Protein 2ZZJ (pdb70)

Sequence (238 aa):
TRSFYNDGHLNGWDYVRKENQGTVSEVSNVVFKGTSALKMTQTYTPGYTGRYHSEVDHNRGYQRGEEQFYGFAFRLSEDWQFQPQSYNIAQFIANRPGAGCGGDDWMPSTMIWIQNNQLYSRYVNGHYRQPNCGRNIVTRPNLATVSAGAWHRVVLQIKWASDNTGYFKIWFDGAKVHEEYNVATTVDDDSVFQFRVGLYANSWHDDGHMTGTQGFRQVWYDEVAVGTTFADVDPDQA

InterPro domains:
  IPR025975 Polysaccharide lyase [PF14099] (26-245)

Structure (mmCIF, N/CA/C/O backbone):
data_2ZZJ
#
_entry.id   2ZZJ
#
_cell.length_a   36.287
_cell.length_b   62.301
_cell.length_c   129.121
_cell.angle_alpha   90.00
_cell.angle_beta   90.00
_cell.angle_gamma   90.00
#
_symmetry.space_group_name_H-M   'P 21 21 21'
#
loop_
_entity.id
_entity.type
_entity.pdbx_description
1 polymer 'Glucuronan lyase A'
2 non-polymer 'CALCIUM ION'
3 non-polymer 'CITRIC ACID'
4 water water
#
loop_
_atom_site.group_PDB
_atom_site.id
_atom_site.type_symbol
_atom_site.label_atom_id
_atom_site.label_alt_id
_atom_site.label_comp_id
_atom_site.label_asym_id
_atom_site.label_entity_id
_atom_site.label_seq_id
_atom_site.pdbx_PDB_ins_code
_atom_site.Cartn_x
_atom_site.Cartn_y
_atom_site.Cartn_z
_atom_site.occupancy
_atom_site.B_iso_or_equiv
_atom_site.auth_seq_id
_atom_site.auth_comp_id
_atom_site.auth_asym_id
_atom_site.auth_atom_id
_atom_site.pdbx_PDB_model_num
ATOM 1 N N . THR A 1 1 ? 7.298 27.160 25.922 1.00 24.44 1 THR A N 1
ATOM 2 C CA . THR A 1 1 ? 5.923 26.593 26.085 1.00 25.58 1 THR A CA 1
ATOM 3 C C . THR A 1 1 ? 5.829 25.232 25.411 1.00 23.75 1 THR A C 1
ATOM 4 O O . THR A 1 1 ? 6.435 25.021 24.358 1.00 23.60 1 THR A O 1
ATOM 8 N N . ARG A 1 2 ? 5.035 24.338 25.986 1.00 22.66 2 ARG A N 1
ATOM 9 C CA . ARG A 1 2 ? 4.943 22.965 25.506 1.00 21.21 2 ARG A CA 1
ATOM 10 C C . ARG A 1 2 ? 3.920 22.904 24.381 1.00 19.93 2 ARG A C 1
ATOM 11 O O . ARG A 1 2 ? 2.820 23.439 24.530 1.00 19.91 2 ARG A O 1
ATOM 19 N N . SER A 1 3 ? 4.248 22.247 23.272 1.00 18.47 3 SER A N 1
ATOM 20 C CA . SER A 1 3 ? 3.235 21.975 22.248 1.00 17.03 3 SER A CA 1
ATOM 21 C C . SER A 1 3 ? 2.641 20.587 22.399 1.00 17.02 3 SER A C 1
ATOM 22 O O . SER A 1 3 ? 1.550 20.289 21.887 1.00 16.72 3 SER A O 1
ATOM 25 N N . PHE A 1 4 ? 3.327 19.714 23.140 1.00 14.78 4 PHE A N 1
ATOM 26 C CA . PHE A 1 4 ? 2.821 18.362 23.352 1.00 13.64 4 PHE A CA 1
ATOM 27 C C . PHE A 1 4 ? 3.273 17.879 24.720 1.00 12.97 4 PHE A C 1
ATOM 28 O O . PHE A 1 4 ? 4.415 18.154 25.112 1.00 12.06 4 PHE A O 1
ATOM 36 N N . TYR A 1 5 ? 2.397 17.168 25.428 1.00 12.77 5 TYR A N 1
ATOM 37 C CA . TYR A 1 5 ? 2.769 16.537 26.699 1.00 12.86 5 TYR A CA 1
ATOM 38 C C . TYR A 1 5 ? 2.002 15.250 26.833 1.00 13.83 5 TYR A C 1
ATOM 39 O O . TYR A 1 5 ? 0.758 15.216 26.604 1.00 14.36 5 TYR A O 1
ATOM 48 N N . ASN A 1 6 ? 2.696 14.177 27.171 1.00 12.59 6 ASN A N 1
ATOM 49 C CA . ASN A 1 6 ? 2.001 12.916 27.474 1.00 13.39 6 ASN A CA 1
ATOM 50 C C . ASN A 1 6 ? 2.537 12.286 28.736 1.00 13.50 6 ASN A C 1
ATOM 51 O O . ASN A 1 6 ? 3.746 12.010 28.836 1.00 12.58 6 ASN A O 1
ATOM 56 N N . ASP A 1 7 ? 1.643 12.044 29.704 1.00 14.15 7 ASP A N 1
ATOM 57 C CA . ASP A 1 7 ? 2.055 11.518 31.008 1.00 14.57 7 ASP A CA 1
ATOM 58 C C . ASP A 1 7 ? 2.048 9.991 31.093 1.00 14.43 7 ASP A C 1
ATOM 59 O O . ASP A 1 7 ? 1.951 9.430 32.203 1.00 16.11 7 ASP A O 1
ATOM 64 N N . GLY A 1 8 ? 2.206 9.309 29.967 1.00 15.29 8 GLY A N 1
ATOM 65 C CA . GLY A 1 8 ? 2.269 7.833 29.988 1.00 13.92 8 GLY A CA 1
ATOM 66 C C . GLY A 1 8 ? 0.884 7.223 29.855 1.00 15.45 8 GLY A C 1
ATOM 67 O O . GLY A 1 8 ? 0.535 6.306 30.600 1.00 14.11 8 GLY A O 1
ATOM 68 N N . HIS A 1 9 ? 0.123 7.711 28.876 1.00 14.81 9 HIS A N 1
ATOM 69 C CA . HIS A 1 9 ? -1.218 7.219 28.552 1.00 16.67 9 HIS A CA 1
ATOM 70 C C . HIS A 1 9 ? -1.399 7.102 27.030 1.00 16.62 9 HIS A C 1
ATOM 71 O O . HIS A 1 9 ? -0.758 7.809 26.229 1.00 14.82 9 HIS A O 1
ATOM 78 N N . LEU A 1 10 ? -2.301 6.221 26.621 1.00 16.36 10 LEU A N 1
ATOM 79 C CA . LEU A 1 10 ? -2.609 6.080 25.237 1.00 16.70 10 LEU A CA 1
ATOM 80 C C . LEU A 1 10 ? -3.232 7.357 24.702 1.00 16.54 10 LEU A C 1
ATOM 81 O O . LEU A 1 10 ? -2.992 7.735 23.561 1.00 15.66 10 LEU A O 1
ATOM 86 N N . ASN A 1 11 ? -4.021 8.033 25.530 1.00 16.89 11 ASN A N 1
ATOM 87 C CA . ASN A 1 11 ? -4.693 9.242 25.040 1.00 17.87 11 ASN A CA 1
ATOM 88 C C . ASN A 1 11 ? -3.686 10.310 24.601 1.00 16.64 11 ASN A C 1
ATOM 89 O O . ASN A 1 11 ? -2.742 10.603 25.354 1.00 16.59 11 ASN A O 1
ATOM 94 N N . GLY A 1 12 ? -3.871 10.846 23.400 1.00 15.81 12 GLY A N 1
ATOM 95 C CA . GLY A 1 12 ? -3.134 12.031 22.974 1.00 15.40 12 GLY A CA 1
ATOM 96 C C . GLY A 1 12 ? -2.151 11.718 21.881 1.00 15.63 12 GLY A C 1
ATOM 97 O O . GLY A 1 12 ? -1.657 12.624 21.229 1.00 16.44 12 GLY A O 1
ATOM 98 N N . TRP A 1 13 ? -1.834 10.436 21.697 1.00 15.96 13 TRP A N 1
ATOM 99 C CA . TRP A 1 13 ? -0.995 10.008 20.573 1.00 17.68 13 TRP A CA 1
ATOM 100 C C . TRP A 1 13 ? -1.911 9.849 19.375 1.00 19.55 13 TRP A C 1
ATOM 101 O O . TRP A 1 13 ? -3.047 9.389 19.528 1.00 20.68 13 TRP A O 1
ATOM 112 N N . ASP A 1 14 ? -1.418 10.258 18.213 1.00 20.51 14 ASP A N 1
ATOM 113 C CA . ASP A 1 14 ? -2.168 10.184 16.954 1.00 21.97 14 ASP A CA 1
ATOM 114 C C . ASP A 1 14 ? -2.373 8.758 16.477 1.00 23.34 14 ASP A C 1
ATOM 115 O O . ASP A 1 14 ? -3.409 8.440 15.868 1.00 23.97 14 ASP A O 1
ATOM 120 N N . TYR A 1 15 ? -1.389 7.896 16.730 1.00 22.51 15 TYR A N 1
ATOM 121 C CA . TYR A 1 15 ? -1.407 6.549 16.199 1.00 22.67 15 TYR A CA 1
ATOM 122 C C . TYR A 1 15 ? -0.585 5.643 17.113 1.00 22.95 15 TYR A C 1
ATOM 123 O O . TYR A 1 15 ? 0.408 6.100 17.699 1.00 21.37 15 TYR A O 1
ATOM 132 N N . VAL A 1 16 ? -1.046 4.398 17.243 1.00 21.97 16 VAL A N 1
ATOM 133 C CA . VAL A 1 16 ? -0.386 3.334 18.020 1.00 21.72 16 VAL A CA 1
ATOM 134 C C . VAL A 1 16 ? -0.078 2.182 17.072 1.00 22.19 16 VAL A C 1
ATOM 135 O O . VAL A 1 16 ? -0.986 1.597 16.491 1.00 21.03 16 VAL A O 1
ATOM 139 N N . ARG A 1 17 ? 1.206 1.875 16.906 1.00 21.12 17 ARG A N 1
ATOM 140 C CA . ARG A 1 17 ? 1.664 0.861 15.933 1.00 21.52 17 ARG A CA 1
ATOM 141 C C . ARG A 1 17 ? 2.146 -0.344 16.728 1.00 21.84 17 ARG A C 1
ATOM 142 O O . ARG A 1 17 ? 3.042 -0.203 17.557 1.00 19.73 17 ARG A O 1
ATOM 150 N N . LYS A 1 18 ? 1.505 -1.500 16.527 1.00 22.55 18 LYS A N 1
ATOM 151 C CA . LYS A 1 18 ? 1.871 -2.741 17.218 1.00 24.25 18 LYS A CA 1
ATOM 152 C C . LYS A 1 18 ? 2.053 -3.804 16.157 1.00 24.62 18 LYS A C 1
ATOM 153 O O . LYS A 1 18 ? 1.168 -4.636 15.962 1.00 25.89 18 LYS A O 1
ATOM 159 N N . GLU A 1 19 ? 3.182 -3.771 15.474 1.00 24.75 19 GLU A N 1
ATOM 160 C CA . GLU A 1 19 ? 3.457 -4.635 14.334 1.00 25.12 19 GLU A CA 1
ATOM 161 C C . GLU A 1 19 ? 3.657 -6.098 14.769 1.00 25.45 19 GLU A C 1
ATOM 162 O O . GLU A 1 19 ? 4.322 -6.393 15.788 1.00 24.62 19 GLU A O 1
ATOM 168 N N . ASN A 1 20 ? 3.078 -7.033 14.006 1.00 25.21 20 ASN A N 1
ATOM 169 C CA . ASN A 1 20 ? 3.292 -8.470 14.262 1.00 24.81 20 ASN A CA 1
ATOM 170 C C . ASN A 1 20 ? 2.778 -8.876 15.648 1.00 24.01 20 ASN A C 1
ATOM 171 O O . ASN A 1 20 ? 1.615 -8.685 15.945 1.00 24.36 20 ASN A O 1
ATOM 176 N N . GLN A 1 21 ? 3.633 -9.413 16.511 1.00 23.42 21 GLN A N 1
ATOM 177 C CA . GLN A 1 21 ? 3.214 -9.756 17.864 1.00 23.56 21 GLN A CA 1
ATOM 178 C C . GLN A 1 21 ? 3.467 -8.644 18.904 1.00 22.38 21 GLN A C 1
ATOM 179 O O . GLN A 1 21 ? 3.316 -8.866 20.100 1.00 20.56 21 GLN A O 1
ATOM 185 N N . GLY A 1 22 ? 3.831 -7.456 18.433 1.00 22.30 22 GLY A N 1
ATOM 186 C CA . GLY A 1 22 ? 4.116 -6.329 19.353 1.00 21.37 22 GLY A CA 1
ATOM 187 C C . GLY A 1 22 ? 2.919 -5.905 20.192 1.00 21.80 22 GLY A C 1
ATOM 188 O O . GLY A 1 22 ? 1.758 -6.087 19.781 1.00 21.67 22 GLY A O 1
ATOM 189 N N . THR A 1 23 ? 3.186 -5.349 21.372 1.00 20.00 23 THR A N 1
ATOM 190 C CA . THR A 1 23 ? 2.144 -4.761 22.218 1.00 19.87 23 THR A CA 1
ATOM 191 C C . THR A 1 23 ? 2.538 -3.338 22.599 1.00 20.02 23 THR A C 1
ATOM 192 O O . THR A 1 23 ? 3.724 -2.999 22.582 1.00 17.98 23 THR A O 1
ATOM 196 N N . VAL A 1 24 ? 1.541 -2.515 22.903 1.00 18.75 24 VAL A N 1
ATOM 197 C CA . VAL A 1 24 ? 1.720 -1.190 23.510 1.00 18.43 24 VAL A CA 1
ATOM 198 C C . VAL A 1 24 ? 0.554 -1.075 24.469 1.00 19.73 24 VAL A C 1
ATOM 199 O O . VAL A 1 24 ? -0.625 -1.111 24.043 1.00 20.05 24 VAL A O 1
ATOM 203 N N . SER A 1 25 ? 0.842 -0.951 25.750 1.00 20.08 25 SER A N 1
ATOM 204 C CA . SER A 1 25 ? -0.234 -0.891 26.731 1.00 21.90 25 SER A CA 1
ATOM 205 C C . SER A 1 25 ? 0.075 0.082 27.850 1.00 21.98 25 SER A C 1
ATOM 206 O O . SER A 1 25 ? 1.243 0.451 28.045 1.00 21.63 25 SER A O 1
ATOM 209 N N . GLU A 1 26 ? -0.957 0.490 28.595 1.00 21.62 26 GLU A N 1
ATOM 210 C CA . GLU A 1 26 ? -0.754 1.291 29.810 1.00 22.53 26 GLU A CA 1
ATOM 211 C C . GLU A 1 26 ? -0.569 0.401 31.008 1.00 23.53 26 GLU A C 1
ATOM 212 O O . GLU A 1 26 ? -1.283 -0.607 31.152 1.00 23.45 26 GLU A O 1
ATOM 218 N N . VAL A 1 27 ? 0.400 0.749 31.863 1.00 22.41 27 VAL A N 1
ATOM 219 C CA . VAL A 1 27 ? 0.673 -0.004 33.078 1.00 22.49 27 VAL A CA 1
ATOM 220 C C . VAL A 1 27 ? 0.741 0.968 34.248 1.00 22.95 27 VAL A C 1
ATOM 221 O O . VAL A 1 27 ? 0.938 2.168 34.042 1.00 22.00 27 VAL A O 1
ATOM 225 N N . SER A 1 28 ? 0.546 0.454 35.464 1.00 23.17 28 SER A N 1
ATOM 226 C CA . SER A 1 28 ? 0.638 1.247 36.676 1.00 24.21 28 SER A CA 1
ATOM 227 C C . SER A 1 28 ? 1.698 0.747 37.660 1.00 23.51 28 SER A C 1
ATOM 228 O O . SER A 1 28 ? 1.928 1.374 38.710 1.00 23.45 28 SER A O 1
ATOM 231 N N . ASN A 1 29 ? 2.363 -0.358 37.320 1.00 23.00 29 ASN A N 1
ATOM 232 C CA . ASN A 1 29 ? 3.381 -0.956 38.209 1.00 23.91 29 ASN A CA 1
ATOM 233 C C . ASN A 1 29 ? 4.813 -0.524 37.972 1.00 23.78 29 ASN A C 1
ATOM 234 O O . ASN A 1 29 ? 5.644 -0.618 38.868 1.00 24.98 29 ASN A O 1
ATOM 239 N N . VAL A 1 30 ? 5.110 -0.069 36.754 1.00 22.37 30 VAL A N 1
ATOM 240 C CA . VAL A 1 30 ? 6.453 0.383 36.397 1.00 20.52 30 VAL A CA 1
ATOM 241 C C . VAL A 1 30 ? 6.215 1.754 35.782 1.00 19.74 30 VAL A C 1
ATOM 242 O O . VAL A 1 30 ? 5.747 1.851 34.657 1.00 18.55 30 VAL A O 1
ATOM 246 N N . VAL A 1 31 ? 6.470 2.792 36.567 1.00 19.30 31 VAL A N 1
ATOM 247 C CA . VAL A 1 31 ? 6.042 4.155 36.233 1.00 19.92 31 VAL A CA 1
ATOM 248 C C . VAL A 1 31 ? 7.147 5.135 36.604 1.00 19.29 31 VAL A C 1
ATOM 249 O O . VAL A 1 31 ? 7.770 4.989 37.647 1.00 18.37 31 VAL A O 1
ATOM 253 N N . PHE A 1 32 ? 7.399 6.143 35.757 1.00 17.59 32 PHE A N 1
ATOM 254 C CA . PHE A 1 32 ? 8.371 7.148 36.112 1.00 17.59 32 PHE A CA 1
ATOM 255 C C . PHE A 1 32 ? 7.774 8.272 37.000 1.00 18.50 32 PHE A C 1
ATOM 256 O O . PHE A 1 32 ? 8.377 8.670 37.997 1.00 19.27 32 PHE A O 1
ATOM 264 N N . LYS A 1 33 ? 6.609 8.773 36.633 1.00 18.54 33 LYS A N 1
ATOM 265 C CA . LYS A 1 33 ? 5.959 9.872 37.365 1.00 20.51 33 LYS A CA 1
ATOM 266 C C . LYS A 1 33 ? 4.465 9.611 37.311 1.00 21.09 33 LYS A C 1
ATOM 267 O O . LYS A 1 33 ? 3.970 9.060 36.313 1.00 20.50 33 LYS A O 1
ATOM 273 N N . GLY A 1 34 ? 3.731 10.005 38.361 1.00 21.89 34 GLY A N 1
ATOM 274 C CA . GLY A 1 34 ? 2.281 9.780 38.361 1.00 23.50 34 GLY A CA 1
ATOM 275 C C . GLY A 1 34 ? 1.954 8.309 38.522 1.00 23.53 34 GLY A C 1
ATOM 276 O O . GLY A 1 34 ? 2.702 7.579 39.149 1.00 24.89 34 GLY A O 1
ATOM 277 N N . THR A 1 35 ? 0.857 7.853 37.933 1.00 24.12 35 THR A N 1
ATOM 278 C CA . THR A 1 35 ? 0.384 6.489 38.187 1.00 24.79 35 THR A CA 1
ATOM 279 C C . THR A 1 35 ? 0.279 5.662 36.917 1.00 24.15 35 THR A C 1
ATOM 280 O O . THR A 1 35 ? -0.318 4.580 36.913 1.00 24.74 35 THR A O 1
ATOM 284 N N . SER A 1 36 ? 0.846 6.163 35.820 1.00 22.06 36 SER A N 1
ATOM 285 C CA . SER A 1 36 ? 0.706 5.491 34.550 1.00 20.61 36 SER A CA 1
ATOM 286 C C . SER A 1 36 ? 1.992 5.610 33.757 1.00 19.74 36 SER A C 1
ATOM 287 O O . SER A 1 36 ? 2.679 6.633 33.844 1.00 19.28 36 SER A O 1
ATOM 290 N N . ALA A 1 37 ? 2.310 4.568 33.002 1.00 18.19 37 ALA A N 1
ATOM 291 C CA . ALA A 1 37 ? 3.350 4.673 31.959 1.00 17.08 37 ALA A CA 1
ATOM 292 C C . ALA A 1 37 ? 2.958 3.770 30.791 1.00 16.51 37 ALA A C 1
ATOM 293 O O . ALA A 1 37 ? 1.973 3.032 30.891 1.00 17.10 37 ALA A O 1
ATOM 295 N N . LEU A 1 38 ? 3.739 3.785 29.712 1.00 15.47 38 LEU A N 1
ATOM 296 C CA . LEU A 1 38 ? 3.476 2.921 28.574 1.00 15.01 38 LEU A CA 1
ATOM 297 C C . LEU A 1 38 ? 4.497 1.829 28.522 1.00 15.15 38 LEU A C 1
ATOM 298 O O . LEU A 1 38 ? 5.669 2.096 28.759 1.00 14.10 38 LEU A O 1
ATOM 303 N N . LYS A 1 39 ? 4.049 0.605 28.236 1.00 14.84 39 LYS A N 1
ATOM 304 C CA . LYS A 1 39 ? 4.950 -0.538 28.056 1.00 15.65 39 LYS A CA 1
ATOM 305 C C . LYS A 1 39 ? 4.902 -0.964 26.593 1.00 15.64 39 LYS A C 1
ATOM 306 O O . LYS A 1 39 ? 3.819 -1.223 26.056 1.00 15.80 39 LYS A O 1
ATOM 312 N N . MET A 1 40 ? 6.061 -1.013 25.933 1.00 14.78 40 MET A N 1
ATOM 313 C CA . MET A 1 40 ? 6.157 -1.473 24.550 1.00 14.53 40 MET A CA 1
ATOM 314 C C . MET A 1 40 ? 6.881 -2.813 24.560 1.00 15.29 40 MET A C 1
ATOM 315 O O . MET A 1 40 ? 7.921 -2.947 25.219 1.00 14.98 40 MET A O 1
ATOM 320 N N . THR A 1 41 ? 6.337 -3.796 23.852 1.00 15.14 41 THR A N 1
ATOM 321 C CA . THR A 1 41 ? 7.035 -5.099 23.701 1.00 14.93 41 THR A CA 1
ATOM 322 C C . THR A 1 41 ? 7.118 -5.518 22.244 1.00 15.61 41 THR A C 1
ATOM 323 O O . THR A 1 41 ? 6.264 -5.121 21.400 1.00 14.89 41 THR A O 1
ATOM 327 N N . GLN A 1 42 ? 8.157 -6.286 21.929 1.00 15.31 42 GLN A N 1
ATOM 328 C CA . GLN A 1 42 ? 8.269 -6.922 20.618 1.00 15.59 42 GLN A CA 1
ATOM 329 C C . GLN A 1 42 ? 8.771 -8.356 20.779 1.00 17.37 42 GLN A C 1
ATOM 330 O O . GLN A 1 42 ? 9.499 -8.664 21.728 1.00 17.12 42 GLN A O 1
ATOM 336 N N . THR A 1 43 ? 8.364 -9.233 19.867 1.00 17.67 43 THR A N 1
ATOM 337 C CA . THR A 1 43 ? 8.677 -10.662 19.987 1.00 19.13 43 THR A CA 1
ATOM 338 C C . THR A 1 43 ? 9.215 -11.143 18.662 1.00 20.53 43 THR A C 1
ATOM 339 O O . THR A 1 43 ? 8.567 -10.972 17.614 1.00 20.49 43 THR A O 1
ATOM 343 N N . TYR A 1 44 ? 10.408 -11.718 18.685 1.00 21.08 44 TYR A N 1
ATOM 344 C CA . TYR A 1 44 ? 11.032 -12.195 17.457 1.00 22.88 44 TYR A CA 1
ATOM 345 C C . TYR A 1 44 ? 10.253 -13.441 17.016 1.00 24.00 44 TYR A C 1
ATOM 346 O O . TYR A 1 44 ? 9.876 -14.246 17.864 1.00 23.62 44 TYR A O 1
ATOM 355 N N . THR A 1 45 ? 10.014 -13.570 15.708 1.00 25.26 45 THR A N 1
ATOM 356 C CA . THR A 1 45 ? 9.239 -14.714 15.150 1.00 27.08 45 THR A CA 1
ATOM 357 C C . THR A 1 45 ? 9.982 -15.202 13.901 1.00 28.28 45 THR A C 1
ATOM 358 O O . THR A 1 45 ? 9.911 -14.583 12.834 1.00 28.25 45 THR A O 1
ATOM 362 N N . PRO A 1 46 ? 10.761 -16.293 14.044 1.00 29.63 46 PRO A N 1
ATOM 363 C CA . PRO A 1 46 ? 11.499 -16.804 12.889 1.00 30.07 46 PRO A CA 1
ATOM 364 C C . PRO A 1 46 ? 10.543 -17.036 11.711 1.00 30.25 46 PRO A C 1
ATOM 365 O O . PRO A 1 46 ? 9.383 -17.419 11.915 1.00 30.63 46 PRO A O 1
ATOM 369 N N . GLY A 1 47 ? 11.003 -16.709 10.514 1.00 30.85 47 GLY A N 1
ATOM 370 C CA . GLY A 1 47 ? 10.199 -16.886 9.298 1.00 31.75 47 GLY A CA 1
ATOM 371 C C . GLY A 1 47 ? 9.647 -15.585 8.752 1.00 32.39 47 GLY A C 1
ATOM 372 O O . GLY A 1 47 ? 9.631 -15.375 7.534 1.00 33.08 47 GLY A O 1
ATOM 373 N N . TYR A 1 48 ? 9.215 -14.707 9.662 1.00 31.53 48 TYR A N 1
ATOM 374 C CA . TYR A 1 48 ? 8.581 -13.424 9.331 1.00 30.83 48 TYR A CA 1
ATOM 375 C C . TYR A 1 48 ? 9.571 -12.522 8.610 1.00 31.13 48 TYR A C 1
ATOM 376 O O . TYR A 1 48 ? 10.751 -12.444 8.995 1.00 31.52 48 TYR A O 1
ATOM 385 N N . THR A 1 49 ? 9.117 -11.889 7.531 1.00 30.28 49 THR A N 1
ATOM 386 C CA . THR A 1 49 ? 9.995 -11.051 6.717 1.00 30.27 49 THR A CA 1
ATOM 387 C C . THR A 1 49 ? 9.704 -9.563 6.899 1.00 29.16 49 THR A C 1
ATOM 388 O O . THR A 1 49 ? 10.367 -8.739 6.279 1.00 29.70 49 THR A O 1
ATOM 392 N N . GLY A 1 50 ? 8.711 -9.241 7.725 1.00 28.72 50 GLY A N 1
ATOM 393 C CA . GLY A 1 50 ? 8.329 -7.838 7.990 1.00 27.40 50 GLY A CA 1
ATOM 394 C C . GLY A 1 50 ? 9.101 -7.159 9.126 1.00 27.00 50 GLY A C 1
ATOM 395 O O . GLY A 1 50 ? 10.159 -7.637 9.553 1.00 26.86 50 GLY A O 1
ATOM 396 N N . ARG A 1 51 ? 8.557 -6.052 9.633 1.00 25.33 51 ARG A N 1
ATOM 397 C CA . ARG A 1 51 ? 9.283 -5.225 10.612 1.00 24.02 51 ARG A CA 1
ATOM 398 C C . ARG A 1 51 ? 8.655 -5.302 11.987 1.00 22.52 51 ARG A C 1
ATOM 399 O O . ARG A 1 51 ? 7.602 -5.909 12.160 1.00 21.21 51 ARG A O 1
ATOM 407 N N . TYR A 1 52 ? 9.335 -4.726 12.984 1.00 20.79 52 TYR A N 1
ATOM 408 C CA . TYR A 1 52 ? 9.015 -4.990 14.370 1.00 18.73 52 TYR A CA 1
ATOM 409 C C . TYR A 1 52 ? 8.914 -3.664 15.134 1.00 18.36 52 TYR A C 1
ATOM 410 O O . TYR A 1 52 ? 9.709 -3.396 16.042 1.00 17.33 52 TYR A O 1
ATOM 419 N N . HIS A 1 53 ? 7.937 -2.841 14.758 1.00 17.07 53 HIS A N 1
ATOM 420 C CA . HIS A 1 53 ? 7.693 -1.548 15.425 1.00 17.06 53 HIS A CA 1
ATOM 421 C C . HIS A 1 53 ? 6.626 -1.700 16.488 1.00 16.15 53 HIS A C 1
ATOM 422 O O . HIS A 1 53 ? 5.515 -2.172 16.208 1.00 16.66 53 HIS A O 1
ATOM 429 N N . SER A 1 54 ? 6.925 -1.264 17.705 1.00 14.49 54 SER A N 1
ATOM 430 C CA . SER A 1 54 ? 5.872 -1.045 18.717 1.00 14.72 54 SER A CA 1
ATOM 431 C C . SER A 1 54 ? 6.034 0.413 19.176 1.00 15.16 54 SER A C 1
ATOM 432 O O . SER A 1 54 ? 6.889 0.704 20.008 1.00 13.90 54 SER A O 1
ATOM 435 N N . GLU A 1 55 ? 5.246 1.328 18.609 1.00 13.96 55 GLU A N 1
ATOM 436 C CA . GLU A 1 55 ? 5.502 2.772 18.737 1.00 14.20 55 GLU A CA 1
ATOM 437 C C . GLU A 1 55 ? 4.194 3.554 18.933 1.00 14.62 55 GLU A C 1
ATOM 438 O O . GLU A 1 55 ? 3.095 3.051 18.604 1.00 13.07 55 GLU A O 1
ATOM 444 N N . VAL A 1 56 ? 4.326 4.756 19.492 1.00 13.27 56 VAL A N 1
ATOM 445 C CA . VAL A 1 56 ? 3.237 5.721 19.493 1.00 13.06 56 VAL A CA 1
ATOM 446 C C . VAL A 1 56 ? 3.722 6.954 18.767 1.00 14.21 56 VAL A C 1
ATOM 447 O O . VAL A 1 56 ? 4.905 7.308 18.858 1.00 13.87 56 VAL A O 1
ATOM 451 N N . ASP A 1 57 ? 2.824 7.585 17.988 1.00 14.76 57 ASP A N 1
ATOM 452 C CA . ASP A 1 57 ? 3.245 8.640 17.053 1.00 15.88 57 ASP A CA 1
ATOM 453 C C . ASP A 1 57 ? 2.673 9.971 17.495 1.00 15.73 57 ASP A C 1
ATOM 454 O O . ASP A 1 57 ? 1.473 10.062 17.838 1.00 14.99 57 ASP A O 1
ATOM 459 N N . HIS A 1 58 ? 3.525 10.988 17.484 1.00 14.89 58 HIS A N 1
ATOM 460 C CA . HIS A 1 58 ? 3.091 12.377 17.584 1.00 15.58 58 HIS A CA 1
ATOM 461 C C . HIS A 1 58 ? 3.381 12.980 16.225 1.00 15.94 58 HIS A C 1
ATOM 462 O O . HIS A 1 58 ? 4.526 13.230 15.898 1.00 15.30 58 HIS A O 1
ATOM 469 N N . ASN A 1 59 ? 2.341 13.194 15.425 1.00 17.98 59 ASN A N 1
ATOM 470 C CA . ASN A 1 59 ? 2.571 13.601 14.024 1.00 19.66 59 ASN A CA 1
ATOM 471 C C . ASN A 1 59 ? 3.353 14.879 13.804 1.00 20.28 59 ASN A C 1
ATOM 472 O O . ASN A 1 59 ? 4.165 14.973 12.879 1.00 20.30 59 ASN A O 1
ATOM 477 N N . ARG A 1 60 ? 3.154 15.852 14.688 1.00 20.46 60 ARG A N 1
ATOM 478 C CA . ARG A 1 60 ? 3.808 17.145 14.539 1.00 22.32 60 ARG A CA 1
ATOM 479 C C . ARG A 1 60 ? 5.164 17.164 15.250 1.00 21.11 60 ARG A C 1
ATOM 480 O O . ARG A 1 60 ? 5.331 17.808 16.290 1.00 20.46 60 ARG A O 1
ATOM 488 N N . GLY A 1 61 ? 6.134 16.436 14.695 1.00 20.51 61 GLY A N 1
ATOM 489 C CA . GLY A 1 61 ? 7.474 16.360 15.280 1.00 18.75 61 GLY A CA 1
ATOM 490 C C . GLY A 1 61 ? 8.319 17.575 14.999 1.00 18.30 61 GLY A C 1
ATOM 491 O O . GLY A 1 61 ? 8.710 18.292 15.908 1.00 18.49 61 GLY A O 1
ATOM 492 N N . TYR A 1 62 ? 8.654 17.813 13.727 1.00 18.60 62 TYR A N 1
ATOM 493 C CA . TYR A 1 62 ? 9.313 19.057 13.371 1.00 19.28 62 TYR A CA 1
ATOM 494 C C . TYR A 1 62 ? 9.110 19.360 11.896 1.00 21.21 62 TYR A C 1
ATOM 495 O O . TYR A 1 62 ? 8.650 18.489 11.147 1.00 19.03 62 TYR A O 1
ATOM 504 N N . GLN A 1 63 ? 9.457 20.595 11.541 1.00 23.46 63 GLN A N 1
ATOM 505 C CA . GLN A 1 63 ? 9.629 21.041 10.158 1.00 26.81 63 GLN A CA 1
ATOM 506 C C . GLN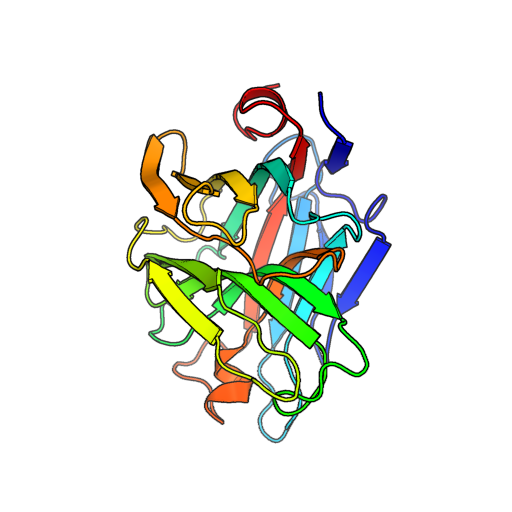 A 1 63 ? 10.899 21.860 10.133 1.00 26.89 63 GLN A C 1
ATOM 507 O O . GLN A 1 63 ? 11.185 22.583 11.076 1.00 27.56 63 GLN A O 1
ATOM 513 N N . ARG A 1 64 ? 11.703 21.723 9.077 1.00 28.09 64 ARG A N 1
ATOM 514 C CA . ARG A 1 64 ? 12.930 22.493 8.935 1.00 28.86 64 ARG A CA 1
ATOM 515 C C . ARG A 1 64 ? 12.688 23.997 9.141 1.00 28.40 64 ARG A C 1
ATOM 516 O O . ARG A 1 64 ? 11.630 24.505 8.794 1.00 29.15 64 ARG A O 1
ATOM 524 N N . GLY A 1 65 ? 13.642 24.678 9.758 1.00 29.12 65 GLY A N 1
ATOM 525 C CA . GLY A 1 65 ? 13.516 26.108 10.053 1.00 29.65 65 GLY A CA 1
ATOM 526 C C . GLY A 1 65 ? 12.991 26.466 11.429 1.00 30.16 65 GLY A C 1
ATOM 527 O O . GLY A 1 65 ? 12.596 27.618 11.667 1.00 30.53 65 GLY A O 1
ATOM 528 N N . GLU A 1 66 ? 12.984 25.493 12.342 1.00 29.26 66 GLU A N 1
ATOM 529 C CA . GLU A 1 66 ? 12.620 25.762 13.737 1.00 28.26 66 GLU A CA 1
ATOM 530 C C . GLU A 1 66 ? 13.559 25.064 14.700 1.00 27.00 66 GLU A C 1
ATOM 531 O O . GLU A 1 66 ? 14.223 24.091 14.332 1.00 26.87 66 GLU A O 1
ATOM 537 N N . GLU A 1 67 ? 13.633 25.593 15.920 1.00 25.61 67 GLU A N 1
ATOM 538 C CA . GLU A 1 67 ? 14.324 24.932 17.018 1.00 24.39 67 GLU A CA 1
ATOM 539 C C . GLU A 1 67 ? 13.219 24.332 17.856 1.00 22.51 67 GLU A C 1
ATOM 540 O O . GLU A 1 67 ? 12.147 24.957 18.016 1.00 20.45 67 GLU A O 1
ATOM 546 N N . GLN A 1 68 ? 13.447 23.111 18.355 1.00 19.25 68 GLN A N 1
ATOM 547 C CA . GLN A 1 68 ? 12.506 22.488 19.300 1.00 18.31 68 GLN A CA 1
ATOM 548 C C . GLN A 1 68 ? 13.291 21.731 20.374 1.00 16.97 68 GLN A C 1
ATOM 549 O O . GLN A 1 68 ? 14.415 21.302 20.122 1.00 17.81 68 GLN A O 1
ATOM 555 N N . PHE A 1 69 ? 12.676 21.555 21.550 1.00 16.22 69 PHE A N 1
ATOM 556 C CA . PHE A 1 69 ? 13.184 20.635 22.573 1.00 14.06 69 PHE A CA 1
ATOM 557 C C . PHE A 1 69 ? 12.244 19.420 22.601 1.00 13.28 69 PHE A C 1
ATOM 558 O O . PHE A 1 69 ? 11.018 19.551 22.403 1.00 12.66 69 PHE A O 1
ATOM 566 N N . TYR A 1 70 ? 12.819 18.249 22.873 1.00 11.40 70 TYR A N 1
ATOM 567 C CA . TYR A 1 70 ? 12.064 16.998 23.038 1.00 11.01 70 TYR A CA 1
ATOM 568 C C . TYR A 1 70 ? 12.576 16.330 24.313 1.00 10.96 70 TYR A C 1
ATOM 569 O O . TYR A 1 70 ? 13.781 16.323 24.559 1.00 10.74 70 TYR A O 1
ATOM 578 N N . GLY A 1 71 ? 11.682 15.744 25.098 1.00 10.65 71 GLY A N 1
ATOM 579 C CA . GLY A 1 71 ? 12.086 15.050 26.324 1.00 9.21 71 GLY A CA 1
ATOM 580 C C . GLY A 1 71 ? 11.267 13.766 26.430 1.00 9.47 71 GLY A C 1
ATOM 581 O O . GLY A 1 71 ? 10.082 13.733 26.035 1.00 10.24 71 GLY A O 1
ATOM 582 N N . PHE A 1 72 ? 11.865 12.713 26.960 1.00 8.55 72 PHE A N 1
ATOM 583 C CA . PHE A 1 72 ? 11.090 11.509 27.336 1.00 8.93 72 PHE A CA 1
ATOM 584 C C . PHE A 1 72 ? 11.846 10.714 28.354 1.00 9.95 72 PHE A C 1
ATOM 585 O O . PHE A 1 72 ? 13.092 10.854 28.477 1.00 9.37 72 PHE A O 1
ATOM 593 N N . ALA A 1 73 ? 11.097 9.916 29.116 1.00 9.31 73 ALA A N 1
ATOM 594 C CA . ALA A 1 73 ? 11.763 8.959 29.979 1.00 10.10 73 ALA A CA 1
ATOM 595 C C . ALA A 1 73 ? 11.600 7.570 29.379 1.00 10.52 73 ALA A C 1
ATOM 596 O O . ALA A 1 73 ? 10.561 7.266 28.790 1.00 10.75 73 ALA A O 1
ATOM 598 N N . PHE A 1 74 ? 12.604 6.724 29.529 1.00 10.18 74 PHE A N 1
ATOM 599 C CA . PHE A 1 74 ? 12.498 5.315 29.089 1.00 9.82 74 PHE A CA 1
ATOM 600 C C . PHE A 1 74 ? 13.234 4.386 30.044 1.00 10.43 74 PHE A C 1
ATOM 601 O O . PHE A 1 74 ? 14.091 4.827 30.806 1.00 10.11 74 PHE A O 1
ATOM 609 N N . ARG A 1 75 ? 12.890 3.103 29.974 1.00 11.23 75 ARG A N 1
ATOM 610 C CA . ARG A 1 75 ? 13.410 2.110 30.884 1.00 10.95 75 ARG A CA 1
ATOM 611 C C . ARG A 1 75 ? 13.489 0.788 30.142 1.00 11.67 75 ARG A C 1
ATOM 612 O O . ARG A 1 75 ? 12.504 0.338 29.554 1.00 10.97 75 ARG A O 1
ATOM 620 N N . LEU A 1 76 ? 14.672 0.168 30.153 1.00 11.76 76 LEU A N 1
ATOM 621 C CA . LEU A 1 76 ? 14.779 -1.192 29.645 1.00 12.78 76 LEU A CA 1
ATOM 622 C C . LEU A 1 76 ? 14.383 -2.160 30.746 1.00 13.68 76 LEU A C 1
ATOM 623 O O . LEU A 1 76 ? 14.575 -1.871 31.936 1.00 14.01 76 LEU A O 1
ATOM 628 N N . SER A 1 77 ? 13.893 -3.334 30.365 1.00 13.81 77 SER A N 1
ATOM 629 C CA . SER A 1 77 ? 13.640 -4.395 31.363 1.00 14.19 77 SER A CA 1
ATOM 630 C C . SER A 1 77 ? 14.888 -4.636 32.230 1.00 14.65 77 SER A C 1
ATOM 631 O O . SER A 1 77 ? 16.020 -4.511 31.789 1.00 13.51 77 SER A O 1
ATOM 634 N N . GLU A 1 78 ? 14.653 -4.954 33.486 1.00 16.53 78 GLU A N 1
ATOM 635 C CA . GLU A 1 78 ? 15.785 -5.255 34.358 1.00 18.09 78 GLU A CA 1
ATOM 636 C C . GLU A 1 78 ? 16.672 -6.402 33.812 1.00 17.16 78 GLU A C 1
ATOM 637 O O . GLU A 1 78 ? 17.891 -6.387 33.974 1.00 18.05 78 GLU A O 1
ATOM 643 N N . ASP A 1 79 ? 16.050 -7.378 33.157 1.00 16.82 79 ASP A N 1
ATOM 644 C CA . ASP A 1 79 ? 16.759 -8.499 32.587 1.00 16.42 79 ASP A CA 1
ATOM 645 C C . ASP A 1 79 ? 17.114 -8.325 31.109 1.00 16.07 79 ASP A C 1
ATOM 646 O O . ASP A 1 79 ? 17.297 -9.335 30.408 1.00 16.02 79 ASP A O 1
ATOM 651 N N .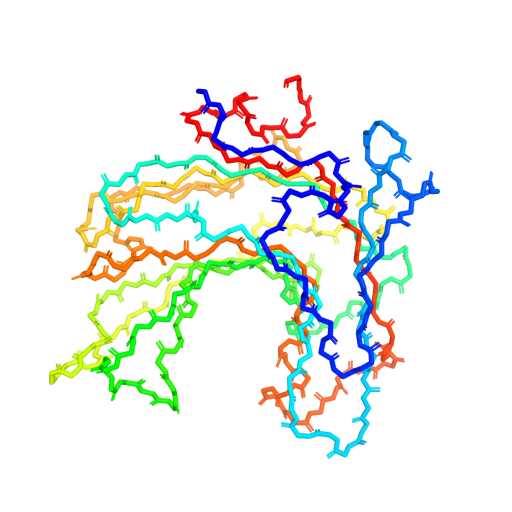 TRP A 1 80 ? 17.210 -7.063 30.653 1.00 14.78 80 TRP A N 1
ATOM 652 C CA . TRP A 1 80 ? 17.595 -6.735 29.280 1.00 14.78 80 TRP A CA 1
ATOM 653 C C . TRP A 1 80 ? 18.874 -7.460 28.928 1.00 15.08 80 TRP A C 1
ATOM 654 O O . TRP A 1 80 ? 19.833 -7.431 29.703 1.00 16.49 80 TRP A O 1
ATOM 665 N N . GLN A 1 81 ? 18.883 -8.114 27.776 1.00 15.74 81 GLN A N 1
ATOM 666 C CA . GLN A 1 81 ? 20.051 -8.880 27.331 1.00 16.27 81 GLN A CA 1
ATOM 667 C C . GLN A 1 81 ? 20.782 -8.007 26.337 1.00 15.84 81 GLN A C 1
ATOM 668 O O . GLN A 1 81 ? 20.382 -7.878 25.168 1.00 15.76 81 GLN A O 1
ATOM 674 N N . PHE A 1 82 ? 21.870 -7.390 26.787 1.00 17.01 82 PHE A N 1
ATOM 675 C CA . PHE A 1 82 ? 22.601 -6.466 25.943 1.00 17.55 82 PHE A CA 1
ATOM 676 C C . PHE A 1 82 ? 23.236 -7.262 24.798 1.00 18.69 82 PHE A C 1
ATOM 677 O O . PHE A 1 82 ? 23.854 -8.338 25.040 1.00 19.40 82 PHE A O 1
ATOM 685 N N . GLN A 1 83 ? 23.069 -6.741 23.573 1.00 18.37 83 GLN A N 1
ATOM 686 C CA . GLN A 1 83 ? 23.534 -7.345 22.324 1.00 18.88 83 GLN A CA 1
ATOM 687 C C . GLN A 1 83 ? 23.957 -6.251 21.355 1.00 20.15 83 GLN A C 1
ATOM 688 O O . GLN A 1 83 ? 23.478 -5.095 21.463 1.00 19.24 83 GLN A O 1
ATOM 694 N N . PRO A 1 84 ? 24.901 -6.570 20.438 1.00 19.72 84 PRO A N 1
ATOM 695 C CA . PRO A 1 84 ? 25.432 -5.639 19.453 1.00 20.14 84 PRO A CA 1
ATOM 696 C C . PRO A 1 84 ? 24.449 -5.130 18.402 1.00 20.05 84 PRO A C 1
ATOM 697 O O . PRO A 1 84 ? 24.767 -4.166 17.699 1.00 20.87 84 PRO A O 1
ATOM 701 N N . GLN A 1 85 ? 23.301 -5.787 18.248 1.00 19.23 85 GLN A N 1
ATOM 702 C CA . GLN A 1 85 ? 22.277 -5.313 17.304 1.00 19.25 85 GLN A CA 1
ATOM 703 C C . GLN A 1 85 ? 21.672 -4.010 17.816 1.00 18.59 85 GLN A C 1
ATOM 704 O O . GLN A 1 85 ? 21.837 -3.668 18.985 1.00 19.96 85 GLN A O 1
ATOM 710 N N . SER A 1 86 ? 20.998 -3.283 16.929 1.00 18.23 86 SER A N 1
ATOM 711 C CA . SER A 1 86 ? 20.232 -2.098 17.320 1.00 16.49 86 SER A CA 1
ATOM 712 C C . SER A 1 86 ? 18.849 -2.469 17.805 1.00 15.84 86 SER A C 1
ATOM 713 O O . SER A 1 86 ? 18.164 -3.253 17.160 1.00 15.77 86 SER A O 1
ATOM 716 N N . TYR A 1 87 ? 18.446 -1.873 18.923 1.00 14.94 87 TYR A N 1
ATOM 717 C CA . TYR A 1 87 ? 17.027 -1.782 19.331 1.00 13.78 87 TYR A CA 1
ATOM 718 C C . TYR A 1 87 ? 16.730 -0.290 19.395 1.00 13.74 87 TYR A C 1
ATOM 719 O O . TYR A 1 87 ? 17.306 0.429 20.208 1.00 11.24 87 TYR A O 1
ATOM 728 N N . ASN A 1 88 ? 15.888 0.172 18.477 1.00 12.86 88 ASN A N 1
ATOM 729 C CA . ASN A 1 88 ? 15.630 1.593 18.339 1.00 12.54 88 ASN A CA 1
ATOM 730 C C . ASN A 1 88 ? 14.583 1.970 19.381 1.00 11.84 88 ASN A C 1
ATOM 731 O O . ASN A 1 88 ? 13.655 1.195 19.634 1.00 11.95 88 ASN A O 1
ATOM 736 N N . ILE A 1 89 ? 14.748 3.135 20.005 1.00 11.53 89 ILE A N 1
ATOM 737 C CA . ILE A 1 89 ? 13.812 3.550 21.051 1.00 11.93 89 ILE A CA 1
ATOM 738 C C . ILE A 1 89 ? 13.000 4.837 20.735 1.00 10.89 89 ILE A C 1
ATOM 739 O O . ILE A 1 89 ? 11.992 5.091 21.412 1.00 10.74 89 ILE A O 1
ATOM 744 N N . ALA A 1 90 ? 13.453 5.637 19.758 1.00 10.62 90 ALA A N 1
ATOM 745 C CA . ALA A 1 90 ? 12.714 6.851 19.312 1.00 10.83 90 ALA A CA 1
ATOM 746 C C . ALA A 1 90 ? 13.172 7.230 17.916 1.00 12.17 90 ALA A C 1
ATOM 747 O O . ALA A 1 90 ? 14.322 6.918 17.513 1.00 12.14 90 ALA A O 1
ATOM 749 N N . GLN A 1 91 ? 12.309 7.905 17.159 1.00 12.33 91 GLN A N 1
ATOM 750 C CA . GLN A 1 91 ? 12.758 8.347 15.831 1.00 13.14 91 GLN A CA 1
ATOM 751 C C . GLN A 1 91 ? 11.895 9.443 15.298 1.00 12.90 91 GLN A C 1
ATOM 752 O O . GLN A 1 91 ? 10.692 9.499 15.638 1.00 13.54 91 GLN A O 1
ATOM 758 N N . PHE A 1 92 ? 12.514 10.284 14.473 1.00 12.95 92 PHE A N 1
ATOM 759 C CA . PHE A 1 92 ? 11.791 11.245 13.632 1.00 15.05 92 PHE A CA 1
ATOM 760 C C . PHE A 1 92 ? 11.718 10.677 12.245 1.00 16.53 92 PHE A C 1
ATOM 761 O O . PHE A 1 92 ? 12.734 10.155 11.714 1.00 17.32 92 PHE A O 1
ATOM 769 N N . ILE A 1 93 ? 10.536 10.777 11.649 1.00 17.85 93 ILE A N 1
ATOM 770 C CA . ILE A 1 93 ? 10.301 10.150 10.355 1.00 18.57 93 ILE A CA 1
ATOM 771 C C . ILE A 1 93 ? 9.189 10.857 9.577 1.00 20.02 93 ILE A C 1
ATOM 772 O O . ILE A 1 93 ? 8.103 11.168 10.124 1.00 19.47 93 ILE A O 1
ATOM 777 N N . ALA A 1 94 ? 9.466 11.095 8.288 1.00 21.04 94 ALA A N 1
ATOM 778 C CA . ALA A 1 94 ? 8.499 11.721 7.380 1.00 22.95 94 ALA A CA 1
ATOM 779 C C . ALA A 1 94 ? 8.200 10.800 6.208 1.00 24.32 94 ALA A C 1
ATOM 780 O O . ALA A 1 94 ? 9.092 10.106 5.719 1.00 25.20 94 ALA A O 1
ATOM 782 N N . ASN A 1 95 ? 6.955 10.820 5.761 1.00 25.21 95 ASN A N 1
ATOM 783 C CA . ASN A 1 95 ? 6.598 10.249 4.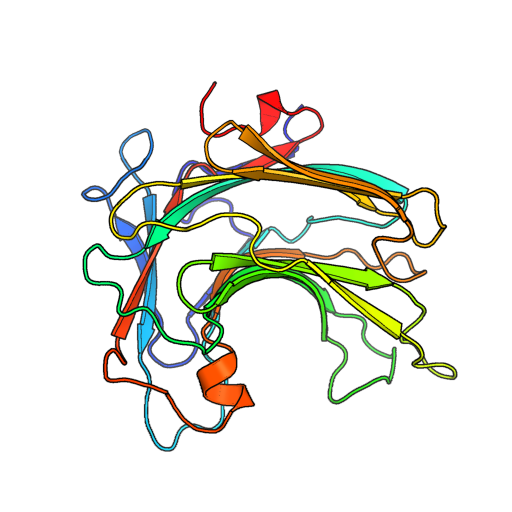478 1.00 27.51 95 ASN A CA 1
ATOM 784 C C . ASN A 1 95 ? 6.701 11.359 3.446 1.00 28.44 95 ASN A C 1
ATOM 785 O O . ASN A 1 95 ? 6.099 12.440 3.601 1.00 27.70 95 ASN A O 1
ATOM 790 N N . ARG A 1 96 ? 7.509 11.100 2.422 1.00 29.45 96 ARG A N 1
ATOM 791 C CA . ARG A 1 96 ? 7.856 12.088 1.436 1.00 30.17 96 ARG A CA 1
ATOM 792 C C . ARG A 1 96 ? 7.495 11.538 0.045 1.00 31.25 96 ARG A C 1
ATOM 793 O O . ARG A 1 96 ? 8.400 11.326 -0.780 1.00 30.57 96 ARG A O 1
ATOM 801 N N . PRO A 1 97 ? 6.181 11.340 -0.225 1.00 32.31 97 PRO A N 1
ATOM 802 C CA . PRO A 1 97 ? 5.730 10.581 -1.411 1.00 33.28 97 PRO A CA 1
ATOM 803 C C . PRO A 1 97 ? 6.134 11.303 -2.703 1.00 33.58 97 PRO A C 1
ATOM 804 O O . PRO A 1 97 ? 5.892 12.516 -2.838 1.00 33.56 97 PRO A O 1
ATOM 808 N N . GLY A 1 98 ? 6.793 10.557 -3.600 1.00 34.03 98 GLY A N 1
ATOM 809 C CA . GLY A 1 98 ? 7.346 11.091 -4.838 1.00 33.33 98 GLY A CA 1
ATOM 810 C C . GLY A 1 98 ? 8.806 11.509 -4.770 1.00 34.26 98 GLY A C 1
ATOM 811 O O . GLY A 1 98 ? 9.346 12.014 -5.766 1.00 33.92 98 GLY A O 1
ATOM 812 N N . ALA A 1 99 ? 9.461 11.323 -3.615 1.00 33.06 99 ALA A N 1
ATOM 813 C CA . ALA A 1 99 ? 10.892 11.679 -3.503 1.00 33.67 99 ALA A CA 1
ATOM 814 C C . ALA A 1 99 ? 11.725 10.779 -4.422 1.00 33.28 99 ALA A C 1
ATOM 815 O O . ALA A 1 99 ? 12.686 11.230 -5.083 1.00 33.96 99 ALA A O 1
ATOM 817 N N . GLY A 1 100 ? 11.358 9.502 -4.437 1.00 33.34 100 GLY A N 1
ATOM 818 C CA . GLY A 1 100 ? 11.877 8.557 -5.410 1.00 34.05 100 GLY A CA 1
ATOM 819 C C . GLY A 1 100 ? 13.236 7.974 -5.091 1.00 35.05 100 GLY A C 1
ATOM 820 O O . GLY A 1 100 ? 13.850 7.327 -5.961 1.00 35.09 100 GLY A O 1
ATOM 821 N N . CYS A 1 101 ? 13.717 8.227 -3.865 1.00 35.40 101 CYS A N 1
ATOM 822 C CA . CYS A 1 101 ? 14.956 7.649 -3.363 1.00 36.34 101 CYS A CA 1
ATOM 823 C C . CYS A 1 101 ? 14.700 6.432 -2.474 1.00 37.21 101 CYS A C 1
ATOM 824 O O . CYS A 1 101 ? 13.731 6.396 -1.717 1.00 37.20 101 CYS A O 1
ATOM 827 N N . GLY A 1 102 ? 15.571 5.430 -2.584 1.00 38.82 102 GLY A N 1
ATOM 828 C CA . GLY A 1 102 ? 15.434 4.186 -1.810 1.00 40.13 102 GLY A CA 1
ATOM 829 C C . GLY A 1 102 ? 14.161 3.398 -2.075 1.00 40.80 102 GLY A C 1
ATOM 830 O O . GLY A 1 102 ? 13.419 3.681 -3.021 1.00 41.73 102 GLY A O 1
ATOM 831 N N . GLY A 1 103 ? 13.903 2.410 -1.222 1.00 41.15 103 GLY A N 1
ATOM 832 C CA . GLY A 1 103 ? 12.846 1.424 -1.446 1.00 41.09 103 GLY A CA 1
ATOM 833 C C . GLY A 1 103 ? 11.416 1.855 -1.188 1.00 41.13 103 GLY A C 1
ATOM 834 O O . GLY A 1 103 ? 10.481 1.197 -1.648 1.00 41.94 103 GLY A O 1
ATOM 835 N N . ASP A 1 104 ? 11.234 2.925 -0.414 1.00 40.13 104 ASP A N 1
ATOM 836 C CA . ASP A 1 104 ? 9.929 3.601 -0.315 1.00 38.81 104 ASP A CA 1
ATOM 837 C C . ASP A 1 104 ? 10.165 5.072 -0.008 1.00 37.07 104 ASP A C 1
ATOM 838 O O . ASP A 1 104 ? 11.306 5.548 -0.092 1.00 37.32 104 ASP A O 1
ATOM 843 N N . ASP A 1 105 ? 9.109 5.807 0.324 1.00 34.74 105 ASP A N 1
ATOM 844 C CA . ASP A 1 105 ? 9.288 7.248 0.469 1.00 32.94 105 ASP A CA 1
ATOM 845 C C . ASP A 1 105 ? 9.325 7.714 1.918 1.00 31.54 105 ASP A C 1
ATOM 846 O O . ASP A 1 105 ? 9.430 8.918 2.168 1.00 30.46 105 ASP A O 1
ATOM 851 N N . TRP A 1 106 ? 9.265 6.762 2.847 1.00 29.87 106 TRP A N 1
ATOM 852 C CA . TRP A 1 106 ? 9.442 7.069 4.274 1.00 29.76 106 TRP A CA 1
ATOM 853 C C . TRP A 1 106 ? 10.913 7.223 4.541 1.00 28.56 106 TRP A C 1
ATOM 854 O O . TRP A 1 106 ? 11.695 6.339 4.179 1.00 28.66 106 TRP A O 1
ATOM 865 N N . MET A 1 107 ? 11.304 8.342 5.144 1.00 26.34 107 MET A N 1
ATOM 866 C CA . MET A 1 107 ? 12.690 8.552 5.503 1.00 24.81 107 MET A CA 1
ATOM 867 C C . MET A 1 107 ? 12.794 8.927 6.970 1.00 23.55 107 MET A C 1
ATOM 868 O O . MET A 1 107 ? 12.355 10.018 7.358 1.00 21.72 107 MET A O 1
ATOM 873 N N . PRO A 1 108 ? 13.364 8.029 7.788 1.00 22.15 108 PRO A N 1
ATOM 874 C CA . PRO A 1 108 ? 13.706 8.500 9.144 1.00 20.87 108 PRO A CA 1
ATOM 875 C C . PRO A 1 108 ? 14.876 9.450 9.089 1.00 20.34 108 PRO A C 1
ATOM 876 O O . PRO A 1 108 ? 15.832 9.237 8.315 1.00 19.60 108 PRO A O 1
ATOM 880 N N . SER A 1 109 ? 14.837 10.493 9.905 1.00 18.41 109 SER A N 1
ATOM 881 C CA . SER A 1 109 ? 16.001 11.349 10.033 1.00 18.83 109 SER A CA 1
ATOM 882 C C . SER A 1 109 ? 16.770 11.008 11.305 1.00 18.46 109 SER A C 1
ATOM 883 O O . SER A 1 109 ? 17.573 10.049 11.346 1.00 18.38 109 SER A O 1
ATOM 886 N N . THR A 1 110 ? 16.549 11.800 12.344 1.00 17.28 110 THR A N 1
ATOM 887 C CA . THR A 1 110 ? 17.218 11.527 13.601 1.00 16.51 110 THR A CA 1
ATOM 888 C C . THR A 1 110 ? 16.569 10.293 14.237 1.00 16.13 110 THR A C 1
ATOM 889 O O . THR A 1 110 ? 15.338 10.139 14.222 1.00 15.08 110 THR A O 1
ATOM 893 N N . MET A 1 111 ? 17.422 9.413 14.772 1.00 15.35 111 MET A N 1
ATOM 894 C CA . MET A 1 111 ? 16.972 8.189 15.451 1.00 15.93 111 MET A CA 1
ATOM 895 C C . MET A 1 111 ? 17.750 8.045 16.734 1.00 14.84 111 MET A C 1
ATOM 896 O O . MET A 1 111 ? 18.907 8.526 16.852 1.00 15.98 111 MET A O 1
ATOM 901 N N . ILE A 1 112 ? 17.126 7.392 17.710 1.00 13.08 112 ILE A N 1
ATOM 902 C CA . ILE A 1 112 ? 17.792 7.134 18.972 1.00 12.32 112 ILE A CA 1
ATOM 903 C C . ILE A 1 112 ? 17.693 5.650 19.239 1.00 12.09 112 ILE A C 1
ATOM 904 O O . ILE A 1 112 ? 16.607 5.076 19.166 1.00 10.95 112 ILE A O 1
ATOM 909 N N . TRP A 1 113 ? 18.821 5.008 19.552 1.00 12.94 113 TRP A N 1
ATOM 910 C CA . TRP A 1 113 ? 18.804 3.563 19.738 1.00 12.87 113 TRP A CA 1
ATOM 911 C C . TRP A 1 113 ? 19.812 3.080 20.759 1.00 13.85 113 TRP A C 1
ATOM 912 O O . TRP A 1 113 ? 20.654 3.853 21.186 1.00 13.22 113 TRP A O 1
ATOM 923 N N . ILE A 1 114 ? 19.632 1.824 21.175 1.00 14.81 114 ILE A N 1
ATOM 924 C CA . ILE A 1 114 ? 20.595 1.082 22.031 1.00 16.26 114 ILE A CA 1
ATOM 925 C C . ILE A 1 114 ? 21.410 0.149 21.146 1.00 16.13 114 ILE A C 1
ATOM 926 O O . ILE A 1 114 ? 20.842 -0.591 20.356 1.00 15.75 114 ILE A O 1
ATOM 931 N N . GLN A 1 115 ? 22.741 0.175 21.277 1.00 17.56 115 GLN A N 1
ATOM 932 C CA . GLN A 1 115 ? 23.623 -0.781 20.608 1.00 18.59 115 GLN A CA 1
ATOM 933 C C . GLN A 1 115 ? 24.578 -1.247 21.702 1.00 18.41 115 GLN A C 1
ATOM 934 O O . GLN A 1 115 ? 25.204 -0.429 22.338 1.00 17.50 115 GLN A O 1
ATOM 940 N N . ASN A 1 116 ? 24.648 -2.542 21.962 1.00 18.68 116 ASN A N 1
ATOM 941 C CA . ASN A 1 116 ? 25.329 -3.017 23.185 1.00 19.98 116 ASN A CA 1
ATOM 942 C C . ASN A 1 116 ? 24.711 -2.289 24.378 1.00 19.42 116 ASN A C 1
ATOM 943 O O . ASN A 1 116 ? 23.479 -2.211 24.454 1.00 19.66 116 ASN A O 1
ATOM 948 N N . ASN A 1 117 ? 25.519 -1.706 25.271 1.00 18.68 117 ASN A N 1
ATOM 949 C CA . ASN A 1 117 ? 24.924 -0.965 26.401 1.00 18.56 117 ASN A CA 1
ATOM 950 C C . ASN A 1 117 ? 25.023 0.548 26.228 1.00 17.86 117 ASN A C 1
ATOM 951 O O . ASN A 1 117 ? 25.058 1.304 27.196 1.00 17.78 117 ASN A O 1
ATOM 956 N N . GLN A 1 118 ? 25.046 0.987 24.985 1.00 17.97 118 GLN A N 1
ATOM 957 C CA . GLN A 1 118 ? 25.316 2.384 24.701 1.00 17.92 118 GLN A CA 1
ATOM 958 C C . GLN A 1 118 ? 24.149 3.031 23.963 1.00 17.75 118 GLN A C 1
ATOM 959 O O . GLN A 1 118 ? 23.578 2.408 23.069 1.00 17.25 118 GLN A O 1
ATOM 965 N N . LEU A 1 119 ? 23.816 4.267 24.349 1.00 16.66 119 LEU A N 1
ATOM 966 C CA . LEU A 1 119 ? 22.894 5.117 23.577 1.00 15.96 119 LEU A CA 1
ATOM 967 C C . LEU A 1 119 ? 23.590 5.687 22.355 1.00 15.93 119 LEU A C 1
ATOM 968 O O . LEU A 1 119 ? 24.639 6.343 22.485 1.00 16.46 119 LEU A O 1
ATOM 973 N N . TYR A 1 120 ? 22.994 5.464 21.191 1.00 14.98 120 TYR A N 1
ATOM 974 C CA . TYR A 1 120 ? 23.447 6.049 19.938 1.00 16.15 120 TYR A CA 1
ATOM 975 C C . TYR A 1 120 ? 22.414 7.036 19.391 1.00 15.35 120 TYR A C 1
ATOM 976 O O . TYR A 1 120 ? 21.211 6.855 19.600 1.00 14.34 120 TYR A O 1
ATOM 985 N N . SER A 1 121 ? 22.852 8.033 18.622 1.00 15.77 121 SER A N 1
ATOM 986 C CA . SER A 1 121 ? 21.889 8.808 17.842 1.00 15.41 121 SER A CA 1
ATOM 987 C C . SER A 1 121 ? 22.512 9.180 16.524 1.00 18.04 121 SER A C 1
ATOM 988 O O . SER A 1 121 ? 23.649 8.775 16.245 1.00 17.75 121 SER A O 1
ATOM 991 N N . ARG A 1 122 ? 21.771 9.914 15.706 1.00 17.89 122 ARG A N 1
ATOM 992 C CA . ARG A 1 122 ? 22.280 10.352 14.407 1.00 18.99 122 ARG A CA 1
ATOM 993 C C . ARG A 1 122 ? 21.444 11.499 13.930 1.00 20.38 122 ARG A C 1
ATOM 994 O O . ARG A 1 122 ? 20.378 11.746 14.476 1.00 19.67 122 ARG A O 1
ATOM 1002 N N . TYR A 1 123 ? 21.934 12.222 12.924 1.00 20.22 123 TYR A N 1
ATOM 1003 C CA . TYR A 1 123 ? 21.086 13.097 12.152 1.00 22.73 123 TYR A CA 1
ATOM 1004 C C . TYR A 1 123 ? 21.440 12.857 10.689 1.00 23.85 123 TYR A C 1
ATOM 1005 O O . TYR A 1 123 ? 22.494 12.260 10.387 1.00 23.51 123 TYR A O 1
ATOM 1014 N N . VAL A 1 124 ? 20.552 13.310 9.810 1.00 25.21 124 VAL A N 1
ATOM 1015 C CA . VAL A 1 124 ? 20.674 13.135 8.366 1.00 26.70 124 VAL A CA 1
ATOM 1016 C C . VAL A 1 124 ? 20.643 14.498 7.697 1.00 27.82 124 VAL A C 1
ATOM 1017 O O . VAL A 1 124 ? 19.850 15.363 8.066 1.00 28.04 124 VAL A O 1
ATOM 1021 N N . ASN A 1 125 ? 21.513 14.704 6.710 1.00 28.71 125 ASN A N 1
ATOM 1022 C CA . ASN A 1 125 ? 21.430 15.914 5.899 1.00 29.96 125 ASN A CA 1
ATOM 1023 C C . ASN A 1 125 ? 21.750 15.579 4.442 1.00 31.27 125 ASN A C 1
ATOM 1024 O O . ASN A 1 125 ? 22.235 14.484 4.128 1.00 30.93 125 ASN A O 1
ATOM 1029 N N . GLY A 1 126 ? 21.478 16.533 3.564 1.00 32.52 126 GLY A N 1
ATOM 1030 C CA . GLY A 1 126 ? 21.523 16.277 2.141 1.00 34.00 126 GLY A CA 1
ATOM 1031 C C . GLY A 1 126 ? 20.155 16.546 1.562 1.00 33.84 126 GLY A C 1
ATOM 1032 O O . GLY A 1 126 ? 19.401 17.344 2.102 1.00 34.60 126 GLY A O 1
ATOM 1033 N N . HIS A 1 127 ? 19.853 15.874 0.456 1.00 34.90 127 HIS A N 1
ATOM 1034 C CA . HIS A 1 127 ? 18.712 16.191 -0.431 1.00 34.78 127 HIS A CA 1
ATOM 1035 C C . HIS A 1 127 ? 17.747 14.991 -0.580 1.00 33.98 127 HIS A C 1
ATOM 1036 O O . HIS A 1 127 ? 16.524 15.153 -0.561 1.00 34.88 127 HIS A O 1
ATOM 1043 N N . TYR A 1 128 ? 18.295 13.795 -0.729 1.00 33.52 128 TYR A N 1
ATOM 1044 C CA . TYR A 1 128 ? 17.480 12.571 -0.815 1.00 32.99 128 TYR A CA 1
ATOM 1045 C C . TYR A 1 128 ? 16.195 12.747 -1.627 1.00 33.30 128 TYR A C 1
ATOM 1046 O O . TYR A 1 128 ? 15.104 12.324 -1.214 1.00 32.23 128 TYR A O 1
ATOM 1055 N N . ARG A 1 129 ? 16.316 13.380 -2.792 1.00 34.03 129 ARG A N 1
ATOM 1056 C CA . ARG A 1 129 ? 15.159 13.530 -3.676 1.00 34.78 129 ARG A CA 1
ATOM 1057 C C . ARG A 1 129 ? 15.666 13.503 -5.106 1.00 35.83 129 ARG A C 1
ATOM 1058 O O . ARG A 1 129 ? 16.665 14.182 -5.423 1.00 35.57 129 ARG A O 1
ATOM 1066 N N . GLN A 1 130 ? 15.000 12.713 -5.951 1.00 36.26 130 GLN A N 1
ATOM 1067 C CA . GLN A 1 130 ? 15.302 12.692 -7.398 1.00 37.76 130 GLN A CA 1
ATOM 1068 C C . GLN A 1 130 ? 15.224 14.107 -7.982 1.00 38.42 130 GLN A C 1
ATOM 1069 O O . GLN A 1 130 ? 14.290 14.854 -7.668 1.00 38.80 130 GLN A O 1
ATOM 1075 N N . PRO A 1 131 ? 16.190 14.478 -8.854 1.00 39.27 131 PRO A N 1
ATOM 1076 C CA . PRO A 1 131 ? 17.239 13.659 -9.485 1.00 39.67 131 PRO A CA 1
ATOM 1077 C C . PRO A 1 131 ? 18.601 13.631 -8.757 1.00 40.41 131 PRO A C 1
ATOM 1078 O O . PRO A 1 131 ? 19.651 13.448 -9.413 1.00 41.05 131 PRO A O 1
ATOM 1082 N N . ASN A 1 132 ? 18.592 13.800 -7.427 1.00 40.28 132 ASN A N 1
ATOM 1083 C CA . ASN A 1 132 ? 19.810 13.707 -6.603 1.00 39.49 132 ASN A CA 1
ATOM 1084 C C . ASN A 1 132 ? 19.515 13.109 -5.219 1.00 39.23 132 ASN A C 1
ATOM 1085 O O . ASN A 1 132 ? 19.099 13.832 -4.298 1.00 38.56 132 ASN A O 1
ATOM 1090 N N . CYS A 1 133 ? 19.732 11.801 -5.077 1.00 38.58 133 CYS A N 1
ATOM 1091 C CA . CYS A 1 133 ? 19.454 11.094 -3.811 1.00 37.65 133 CYS A CA 1
ATOM 1092 C C . CYS A 1 133 ? 20.578 11.172 -2.803 1.00 37.76 133 CYS A C 1
ATOM 1093 O O . CYS A 1 133 ? 20.540 10.495 -1.781 1.00 37.36 133 CYS A O 1
ATOM 1096 N N . GLY A 1 134 ? 21.564 12.019 -3.099 1.00 37.99 134 GLY A N 1
ATOM 1097 C CA . GLY A 1 134 ? 22.662 12.327 -2.188 1.00 38.69 134 GLY A CA 1
ATOM 1098 C C . GLY A 1 134 ? 22.140 12.750 -0.828 1.00 39.00 134 GLY A C 1
ATOM 1099 O O . GLY A 1 134 ? 21.388 13.725 -0.714 1.00 39.07 134 GLY A O 1
ATOM 1100 N N . ARG A 1 135 ? 22.498 11.958 0.182 1.00 39.40 135 ARG A N 1
ATOM 1101 C CA . ARG A 1 135 ? 22.231 12.266 1.596 1.00 39.09 135 ARG A CA 1
ATOM 1102 C C . ARG A 1 135 ? 23.368 11.705 2.447 1.00 38.54 135 ARG A C 1
ATOM 1103 O O . ARG A 1 135 ? 24.033 10.751 2.048 1.00 39.19 135 ARG A O 1
ATOM 1111 N N . ASN A 1 136 ? 23.590 12.311 3.610 1.00 37.28 136 ASN A N 1
ATOM 1112 C CA . ASN A 1 136 ? 24.657 11.933 4.512 1.00 35.71 136 ASN A CA 1
ATOM 1113 C C . ASN A 1 136 ? 24.041 11.614 5.871 1.00 34.40 136 ASN A C 1
ATOM 1114 O O . ASN A 1 136 ? 23.156 12.332 6.328 1.00 35.16 136 ASN A O 1
ATOM 1119 N N . ILE A 1 137 ? 24.491 10.528 6.487 1.00 32.58 137 ILE A N 1
ATOM 1120 C CA . ILE A 1 137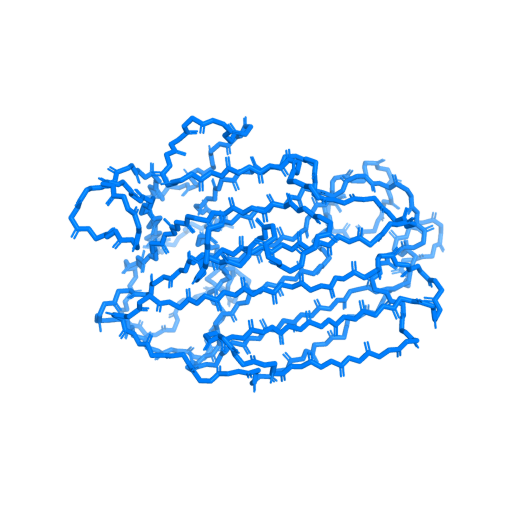 ? 24.047 10.108 7.820 1.00 30.55 137 ILE A CA 1
ATOM 1121 C C . ILE A 1 137 ? 25.214 10.279 8.781 1.00 29.87 137 ILE A C 1
ATOM 1122 O O . ILE A 1 137 ? 26.252 9.624 8.628 1.00 29.37 137 ILE A O 1
ATOM 1127 N N . VAL A 1 138 ? 25.063 11.168 9.760 1.00 27.62 138 VAL A N 1
ATOM 1128 C CA . VAL A 1 138 ? 26.111 11.359 10.774 1.00 27.33 138 VAL A CA 1
ATOM 1129 C C . VAL A 1 138 ? 25.705 10.612 12.046 1.00 26.90 138 VAL A C 1
ATOM 1130 O O . VAL A 1 138 ? 24.761 11.022 12.719 1.00 25.72 138 VAL A O 1
ATOM 1134 N N . THR A 1 139 ? 26.414 9.531 12.358 1.00 26.53 139 THR A N 1
ATOM 1135 C CA . THR A 1 139 ? 26.139 8.740 13.551 1.00 25.79 139 THR A CA 1
ATOM 1136 C C . THR A 1 139 ? 26.989 9.229 14.698 1.00 25.91 139 THR A C 1
ATOM 1137 O O . THR A 1 139 ? 28.188 9.488 14.529 1.00 26.09 139 THR A O 1
ATOM 1141 N N . ARG A 1 140 ? 26.360 9.380 15.865 1.00 24.14 140 ARG A N 1
ATOM 1142 C CA . ARG A 1 140 ? 27.046 9.788 17.066 1.00 24.27 140 ARG A CA 1
ATOM 1143 C C . ARG A 1 140 ? 26.927 8.675 18.102 1.00 23.79 140 ARG A C 1
ATOM 1144 O O . ARG A 1 140 ? 25.854 8.523 18.720 1.00 23.63 140 ARG A O 1
ATOM 1152 N N . PRO A 1 141 ? 27.994 7.856 18.255 1.00 23.39 141 PRO A N 1
ATOM 1153 C CA . PRO A 1 141 ? 27.895 6.674 19.076 1.00 22.24 141 PRO A CA 1
ATOM 1154 C C . PRO A 1 141 ? 28.194 6.967 20.530 1.00 22.13 141 PRO A C 1
ATOM 1155 O O . PRO A 1 141 ? 28.721 8.036 20.841 1.00 22.73 141 PRO A O 1
ATOM 1159 N N . ASN A 1 142 ? 27.855 6.016 21.396 1.00 20.44 142 ASN A N 1
ATOM 1160 C CA . ASN A 1 142 ? 28.335 5.944 22.765 1.00 20.14 142 ASN A CA 1
ATOM 1161 C C . ASN A 1 142 ? 28.067 7.230 23.517 1.00 20.28 142 ASN A C 1
ATOM 1162 O O . ASN A 1 142 ? 28.932 7.726 24.245 1.00 20.21 142 ASN A O 1
ATOM 1167 N N . LEU A 1 143 ? 26.861 7.765 23.341 1.00 19.25 143 LEU A N 1
ATOM 1168 C CA . LEU A 1 143 ? 26.493 9.002 24.034 1.00 18.31 143 LEU A CA 1
ATOM 1169 C C . LEU A 1 143 ? 26.443 8.825 25.528 1.00 18.73 143 LEU A C 1
ATOM 1170 O O . LEU A 1 143 ? 26.756 9.758 26.296 1.00 18.11 143 LEU A O 1
ATOM 1175 N N . ALA A 1 144 ? 26.010 7.643 25.952 1.00 17.77 144 ALA A N 1
ATOM 1176 C CA . ALA A 1 144 ? 25.892 7.315 27.355 1.00 18.64 144 ALA A CA 1
ATOM 1177 C C . ALA A 1 144 ? 25.758 5.833 27.514 1.00 19.12 144 ALA A C 1
ATOM 1178 O O . ALA A 1 144 ? 25.116 5.159 26.692 1.00 18.03 144 ALA A O 1
ATOM 1180 N N . THR A 1 145 ? 26.343 5.333 28.596 1.00 19.13 145 THR A N 1
ATOM 1181 C CA . THR A 1 145 ? 26.106 3.974 29.061 1.00 19.39 145 THR A CA 1
ATOM 1182 C C . THR A 1 145 ? 24.701 3.873 29.652 1.00 19.11 145 THR A C 1
ATOM 1183 O O . THR A 1 145 ? 24.278 4.689 30.502 1.00 19.85 145 THR A O 1
ATOM 1187 N N . VAL A 1 146 ? 23.972 2.869 29.197 1.00 17.23 146 VAL A N 1
ATOM 1188 C CA . VAL A 1 146 ? 22.601 2.699 29.602 1.00 17.86 146 VAL A CA 1
ATOM 1189 C C . VAL A 1 146 ? 22.469 1.480 30.506 1.00 18.18 146 VAL A C 1
ATOM 1190 O O . VAL A 1 146 ? 22.751 0.342 30.06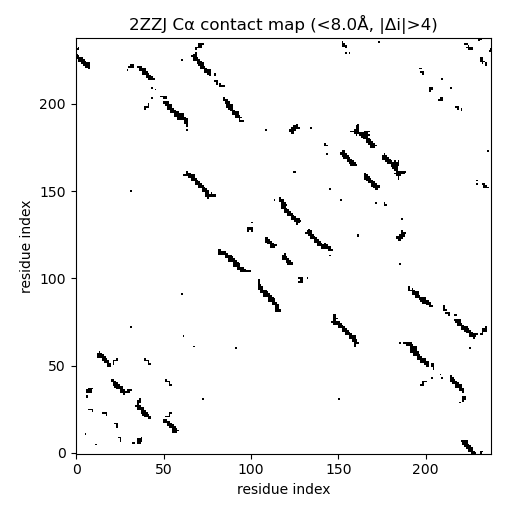8 1.00 18.86 146 VAL A O 1
ATOM 1194 N N . SER A 1 147 ? 22.057 1.715 31.739 1.00 17.28 147 SER A N 1
ATOM 1195 C CA . SER A 1 147 ? 21.754 0.651 32.683 1.00 18.06 147 SER A CA 1
ATOM 1196 C C . SER A 1 147 ? 20.353 0.086 32.492 1.00 17.72 147 SER A C 1
ATOM 1197 O O . SER A 1 147 ? 19.399 0.814 32.212 1.00 17.46 147 SER A O 1
ATOM 1200 N N . ALA A 1 148 ? 20.229 -1.220 32.635 1.00 16.93 148 ALA A N 1
ATOM 1201 C CA . ALA A 1 148 ? 18.924 -1.864 32.569 1.00 16.46 148 ALA A CA 1
ATOM 1202 C C . ALA A 1 148 ? 18.128 -1.690 33.860 1.00 16.84 148 ALA A C 1
ATOM 1203 O O . ALA A 1 148 ? 18.709 -1.503 34.944 1.00 17.23 148 ALA A O 1
ATOM 1205 N N . GLY A 1 149 ? 16.801 -1.779 33.769 1.00 15.55 149 GLY A N 1
ATOM 1206 C CA . GLY A 1 149 ? 15.937 -1.767 34.945 1.00 15.28 149 GLY A CA 1
ATOM 1207 C C . GLY A 1 149 ? 15.851 -0.455 35.702 1.00 16.58 149 GLY A C 1
ATOM 1208 O O . GLY A 1 149 ? 15.315 -0.430 36.824 1.00 17.85 149 GLY A O 1
ATOM 1209 N N . ALA A 1 150 ? 16.290 0.634 35.061 1.00 15.70 150 ALA A N 1
ATOM 1210 C CA . ALA A 1 150 ? 16.260 1.967 35.641 1.00 15.28 150 ALA A CA 1
ATOM 1211 C C . ALA A 1 150 ? 15.669 2.984 34.656 1.00 14.63 150 ALA A C 1
ATOM 1212 O O . ALA A 1 150 ? 16.013 2.955 33.473 1.00 14.40 150 ALA A O 1
ATOM 1214 N N . TRP A 1 151 ? 14.860 3.917 35.159 1.00 14.74 151 TRP A N 1
ATOM 1215 C CA . TRP A 1 151 ? 14.339 5.014 34.306 1.00 13.22 151 TRP A CA 1
ATOM 1216 C C . TRP A 1 151 ? 15.455 5.966 33.920 1.00 13.67 151 TRP A C 1
ATOM 1217 O O . TRP A 1 151 ? 16.170 6.517 34.802 1.00 14.20 151 TRP A O 1
ATOM 1228 N N . HIS A 1 152 ? 15.608 6.183 32.624 1.00 11.84 152 HIS A N 1
ATOM 1229 C CA . HIS A 1 152 ? 16.529 7.184 32.084 1.00 11.95 152 HIS A CA 1
ATOM 1230 C C . HIS A 1 152 ? 15.757 8.316 31.426 1.00 11.94 152 HIS A C 1
ATOM 1231 O O . HIS A 1 152 ? 14.641 8.115 31.019 1.00 12.80 152 HIS A O 1
ATOM 1238 N N . ARG A 1 153 ? 16.360 9.500 31.366 1.00 10.91 153 ARG A N 1
ATOM 1239 C CA . ARG A 1 153 ? 15.677 10.683 30.940 1.00 11.10 153 ARG A CA 1
ATOM 1240 C C . ARG A 1 153 ? 16.508 11.342 29.874 1.00 11.85 153 ARG A C 1
ATOM 1241 O O . ARG A 1 153 ? 17.692 11.662 30.100 1.00 12.32 153 ARG A O 1
ATOM 1249 N N . VAL A 1 154 ? 15.877 11.583 28.723 1.00 12.13 154 VAL A N 1
ATOM 1250 C CA . VAL A 1 154 ? 16.569 12.058 27.526 1.00 11.36 154 VAL A CA 1
ATOM 1251 C C . VAL A 1 154 ? 15.960 13.402 27.168 1.00 12.21 154 VAL A C 1
ATOM 1252 O O . VAL A 1 154 ? 14.718 13.548 27.171 1.00 11.10 154 VAL A O 1
ATOM 1256 N N . VAL A 1 155 ? 16.830 14.388 26.929 1.00 11.74 155 VAL A N 1
ATOM 1257 C CA . VAL A 1 155 ? 16.390 15.680 26.415 1.00 12.59 155 VAL A CA 1
ATOM 1258 C C . VAL A 1 155 ? 17.211 15.983 25.161 1.00 13.28 155 VAL A C 1
ATOM 1259 O O . VAL A 1 155 ? 18.464 15.803 25.165 1.00 12.91 155 VAL A O 1
ATOM 1263 N N . LEU A 1 156 ? 16.512 16.387 24.097 1.00 12.17 156 LEU A N 1
ATOM 1264 C CA . LEU A 1 156 ? 17.160 16.824 22.866 1.00 13.77 156 LEU A CA 1
ATOM 1265 C C . LEU A 1 156 ? 16.865 18.299 22.664 1.00 14.35 156 LEU A C 1
ATOM 1266 O O . LEU A 1 156 ? 15.734 18.756 22.859 1.00 14.84 156 LEU A O 1
ATOM 1271 N N . GLN A 1 157 ? 17.879 19.066 22.293 1.00 15.43 157 GLN A N 1
ATOM 1272 C CA . GLN A 1 157 ? 17.611 20.427 21.802 1.00 15.17 157 GLN A CA 1
ATOM 1273 C C . GLN A 1 157 ? 18.141 20.477 20.389 1.00 16.12 157 GLN A C 1
ATOM 1274 O O . GLN A 1 157 ? 19.335 20.321 20.199 1.00 16.11 157 GLN A O 1
ATOM 1280 N N . ILE A 1 158 ? 17.266 20.643 19.407 1.00 16.38 158 ILE A N 1
ATOM 1281 C CA . ILE A 1 158 ? 17.695 20.541 18.031 1.00 17.95 158 ILE A CA 1
ATOM 1282 C C . ILE A 1 158 ? 17.190 21.744 17.259 1.00 18.82 158 ILE A C 1
ATOM 1283 O O . ILE A 1 158 ? 15.983 22.001 17.257 1.00 18.69 158 ILE A O 1
ATOM 1288 N N . LYS A 1 159 ? 18.094 22.443 16.560 1.00 19.89 159 LYS A N 1
ATOM 1289 C CA . LYS A 1 159 ? 17.641 23.415 15.555 1.00 21.40 159 LYS A CA 1
ATOM 1290 C C . LYS A 1 159 ? 17.697 22.707 14.206 1.00 21.68 159 LYS A C 1
ATOM 1291 O O . LYS A 1 159 ? 18.781 22.312 13.751 1.00 21.35 159 LYS A O 1
ATOM 1297 N N . TRP A 1 160 ? 16.524 22.512 13.615 1.00 22.26 160 TRP A N 1
ATOM 1298 C CA . TRP A 1 160 ? 16.358 21.754 12.374 1.00 23.18 160 TRP A CA 1
ATOM 1299 C C . TRP A 1 160 ? 16.685 22.685 11.194 1.00 25.37 160 TRP A C 1
ATOM 1300 O O . TRP A 1 160 ? 15.926 23.607 10.909 1.00 25.58 160 TRP A O 1
ATOM 1311 N N . ALA A 1 161 ? 17.829 22.435 10.568 1.00 27.31 161 ALA A N 1
ATOM 1312 C CA . ALA A 1 161 ? 18.323 23.237 9.437 1.00 29.96 161 ALA A CA 1
ATOM 1313 C C . ALA A 1 161 ? 19.023 22.338 8.417 1.00 31.87 161 ALA A C 1
ATOM 1314 O O . ALA A 1 161 ? 19.650 21.334 8.788 1.00 31.50 161 ALA A O 1
ATOM 1316 N N . SER A 1 162 ? 18.917 22.696 7.134 1.00 34.61 162 SER A N 1
ATOM 1317 C CA . SER A 1 162 ? 19.696 22.005 6.087 1.00 36.96 162 SER A CA 1
ATOM 1318 C C . SER A 1 162 ? 20.982 22.752 5.724 1.00 38.10 162 SER A C 1
ATOM 1319 O O . SER A 1 162 ? 21.840 22.198 5.059 1.00 38.41 162 SER A O 1
ATOM 1322 N N . ASP A 1 163 ? 21.081 24.006 6.182 1.00 39.35 163 ASP A N 1
ATOM 1323 C CA . ASP A 1 163 ? 22.314 24.795 6.290 1.00 40.45 163 ASP A CA 1
ATOM 1324 C C . ASP A 1 163 ? 23.268 24.205 7.291 1.00 40.22 163 ASP A C 1
ATOM 1325 O O . ASP A 1 163 ? 22.856 23.422 8.138 1.00 40.55 163 ASP A O 1
ATOM 1330 N N . ASN A 1 164 ? 24.509 24.681 7.272 1.00 39.34 164 ASN A N 1
ATOM 1331 C CA . ASN A 1 164 ? 25.405 24.532 8.416 1.00 38.63 164 ASN A CA 1
ATOM 1332 C C . ASN A 1 164 ? 25.066 25.506 9.567 1.00 37.32 164 ASN A C 1
ATOM 1333 O O . ASN A 1 164 ? 25.952 25.959 10.281 1.00 37.86 164 ASN A O 1
ATOM 1338 N N . THR A 1 165 ? 23.777 25.820 9.738 1.00 36.33 165 THR A N 1
ATOM 1339 C CA . THR A 1 165 ? 23.294 26.692 10.844 1.00 34.95 165 THR A CA 1
ATOM 1340 C C . THR A 1 165 ? 22.473 25.954 11.953 1.00 33.46 165 THR A C 1
ATOM 1341 O O . THR A 1 165 ? 21.995 26.590 12.902 1.00 31.70 165 THR A O 1
ATOM 1345 N N . GLY A 1 166 ? 22.316 24.638 11.800 1.00 31.71 166 GLY A N 1
ATOM 1346 C CA . GLY A 1 166 ? 21.639 23.805 12.800 1.00 28.89 166 GLY A CA 1
ATOM 1347 C C . GLY A 1 166 ? 22.528 23.485 13.984 1.00 27.74 166 GLY A C 1
ATOM 1348 O O . GLY A 1 166 ? 23.722 23.799 14.009 1.00 26.68 166 GLY A O 1
ATOM 1349 N N . TYR A 1 167 ? 21.937 22.879 15.009 1.00 25.52 167 TYR A N 1
ATOM 1350 C CA . TYR A 1 167 ? 22.727 22.345 16.089 1.00 24.15 167 TYR A CA 1
ATOM 1351 C C . TYR A 1 167 ? 21.983 21.156 16.691 1.00 22.43 167 TYR A C 1
ATOM 1352 O O . TYR A 1 167 ? 20.789 20.983 16.439 1.00 21.57 167 TYR A O 1
ATOM 1361 N N . PHE A 1 168 ? 22.695 20.365 17.485 1.00 21.75 168 PHE A N 1
ATOM 1362 C CA . PHE A 1 168 ? 22.225 19.034 17.868 1.00 20.06 168 PHE A CA 1
ATOM 1363 C C . PHE A 1 168 ? 22.818 18.740 19.236 1.00 20.13 168 PHE A C 1
ATOM 1364 O O . PHE A 1 168 ? 24.016 18.519 19.392 1.00 19.83 168 PHE A O 1
ATOM 1372 N N . LYS A 1 169 ? 21.965 18.824 20.258 1.00 19.06 169 LYS A N 1
ATOM 1373 C CA . LYS A 1 169 ? 22.396 18.749 21.644 1.00 18.39 169 LYS A CA 1
ATOM 1374 C C . LYS A 1 169 ? 21.553 17.702 22.358 1.00 17.51 169 LYS A C 1
ATOM 1375 O O . LYS A 1 169 ? 20.354 17.639 22.123 1.00 16.90 169 LYS A O 1
ATOM 1381 N N . ILE A 1 170 ? 22.192 16.893 23.207 1.00 16.16 170 ILE A N 1
ATOM 1382 C CA . ILE A 1 170 ? 21.518 15.793 23.918 1.00 16.04 170 ILE A CA 1
ATOM 1383 C C . ILE A 1 170 ? 21.980 15.745 25.379 1.00 16.42 170 ILE A C 1
ATOM 1384 O O . ILE A 1 170 ? 23.184 15.843 25.670 1.00 14.94 170 ILE A O 1
ATOM 1389 N N . TRP A 1 171 ? 21.017 15.561 26.289 1.00 14.77 171 TRP A N 1
ATOM 1390 C CA . TRP A 1 171 ? 21.249 15.368 27.708 1.00 15.36 171 TRP A CA 1
ATOM 1391 C C . TRP A 1 171 ? 20.759 13.967 28.055 1.00 15.00 171 TRP A C 1
ATOM 1392 O O . TRP A 1 171 ? 19.726 13.505 27.501 1.00 13.74 171 TRP A O 1
ATOM 1403 N N . PHE A 1 172 ? 21.473 13.301 28.962 1.00 14.14 172 PHE A N 1
ATOM 1404 C CA . PHE A 1 172 ? 21.079 11.961 29.441 1.00 14.58 172 PHE A CA 1
ATOM 1405 C C . PHE A 1 172 ? 21.145 11.982 30.970 1.00 15.34 172 PHE A C 1
ATOM 1406 O O . PHE A 1 172 ? 22.189 12.345 31.543 1.00 16.09 172 PHE A O 1
ATOM 1414 N N . ASP A 1 173 ? 20.048 11.636 31.623 1.00 14.30 173 ASP A N 1
ATOM 1415 C CA . ASP A 1 173 ? 19.966 11.643 33.088 1.00 15.49 173 ASP A CA 1
ATOM 1416 C C . ASP A 1 173 ? 20.500 12.936 33.721 1.00 16.62 173 ASP A C 1
ATOM 1417 O O . ASP A 1 173 ? 21.222 12.908 34.731 1.00 16.62 173 ASP A O 1
ATOM 1422 N N . GLY A 1 174 ? 20.164 14.057 33.103 1.00 17.16 174 GLY A N 1
ATOM 1423 C CA . GLY A 1 174 ? 20.388 15.361 33.729 1.00 18.78 174 GLY A CA 1
ATOM 1424 C C . GLY A 1 174 ? 21.717 15.991 33.366 1.00 18.98 174 GLY A C 1
ATOM 1425 O O . GLY A 1 174 ? 21.982 17.144 33.745 1.00 19.55 174 GLY A O 1
ATOM 1426 N N . ALA A 1 175 ? 22.533 15.258 32.611 1.00 18.58 175 ALA A N 1
ATOM 1427 C CA . ALA A 1 175 ? 23.842 15.736 32.183 1.00 19.77 175 ALA A CA 1
ATOM 1428 C C . ALA A 1 175 ? 23.925 15.931 30.667 1.00 19.88 175 ALA A C 1
ATOM 1429 O O . ALA A 1 175 ? 23.442 15.096 29.910 1.00 17.54 175 ALA A O 1
ATOM 1431 N N . LYS A 1 176 ? 24.531 17.036 30.220 1.00 19.83 176 LYS A N 1
ATOM 1432 C CA . LYS A 1 176 ? 24.768 17.234 28.806 1.00 21.02 176 LYS A CA 1
ATOM 1433 C C . LYS A 1 176 ? 25.785 16.191 28.400 1.00 21.70 176 LYS A C 1
ATOM 1434 O O . LYS A 1 176 ? 26.861 16.111 29.027 1.00 22.34 176 LYS A O 1
ATOM 1440 N N . VAL A 1 177 ? 25.436 15.381 27.398 1.00 20.90 177 VAL A N 1
ATOM 1441 C CA . VAL A 1 177 ? 26.346 14.336 26.892 1.00 21.22 177 VAL A CA 1
ATOM 1442 C C . VAL A 1 177 ? 26.786 14.562 25.468 1.00 21.41 177 VAL A C 1
ATOM 1443 O O . VAL A 1 177 ? 27.701 13.891 24.989 1.00 23.24 177 VAL A O 1
ATOM 1447 N N . HIS A 1 178 ? 26.145 15.490 24.764 1.00 21.04 178 HIS A N 1
ATOM 1448 C CA . HIS A 1 178 ? 26.565 15.768 23.416 1.00 21.02 178 HIS A CA 1
ATOM 1449 C C . HIS A 1 178 ? 26.139 17.153 23.017 1.00 21.42 178 HIS A C 1
ATOM 1450 O O . HIS A 1 178 ? 25.024 17.562 23.289 1.00 19.71 178 HIS A O 1
ATOM 1457 N N . GLU A 1 179 ? 27.027 17.902 22.371 1.00 22.10 179 GLU A N 1
ATOM 1458 C CA . GLU A 1 179 ? 26.568 19.107 21.715 1.00 23.76 179 GLU A CA 1
ATOM 1459 C C . GLU A 1 179 ? 27.458 19.401 20.536 1.00 24.62 179 GLU A C 1
ATOM 1460 O O . GLU A 1 179 ? 28.683 19.197 20.592 1.00 25.48 179 GLU A O 1
ATOM 1466 N N . GLU A 1 180 ? 26.835 19.797 19.452 1.00 25.28 180 GLU A N 1
ATOM 1467 C CA . GLU A 1 180 ? 27.582 20.260 18.304 1.00 26.83 180 GLU A CA 1
ATOM 1468 C C . GLU A 1 180 ? 26.792 21.350 17.599 1.00 27.93 180 GLU A C 1
ATOM 1469 O 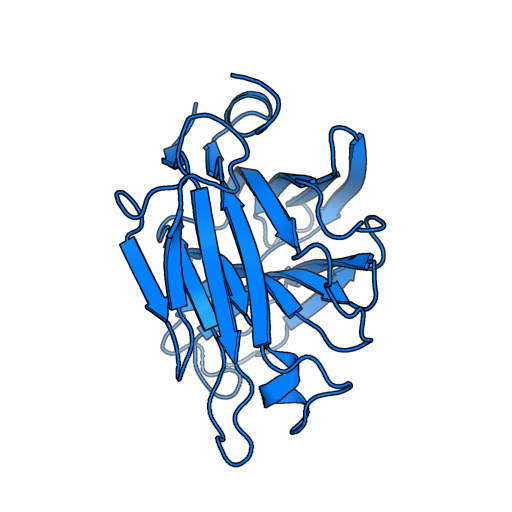O . GLU A 1 180 ? 25.555 21.356 17.621 1.00 26.96 180 GLU A O 1
ATOM 1475 N N . TYR A 1 181 ? 27.525 22.302 17.006 1.00 29.16 181 TYR A N 1
ATOM 1476 C CA . TYR A 1 181 ? 26.944 23.520 16.433 1.00 30.49 181 TYR A CA 1
ATOM 1477 C C . TYR A 1 181 ? 27.274 23.690 14.954 1.00 31.04 181 TYR A C 1
ATOM 1478 O O . TYR A 1 181 ? 28.160 23.014 14.426 1.00 31.58 181 TYR A O 1
ATOM 1487 N N . ASN A 1 182 ? 26.557 24.590 14.297 1.00 32.31 182 ASN A N 1
ATOM 1488 C CA . ASN A 1 182 ? 26.836 24.902 12.894 1.00 33.81 182 ASN A CA 1
ATOM 1489 C C . ASN A 1 182 ? 26.930 23.631 12.050 1.00 33.66 182 ASN A C 1
ATOM 1490 O O . ASN A 1 182 ? 27.934 23.394 11.345 1.00 34.03 182 ASN A O 1
ATOM 1495 N N . VAL A 1 183 ? 25.889 22.806 12.155 1.00 33.11 183 VAL A N 1
ATOM 1496 C CA . VAL A 1 183 ? 25.763 21.579 11.366 1.00 31.50 183 VAL A CA 1
ATOM 1497 C C . VAL A 1 183 ? 24.395 21.549 10.731 1.00 31.22 183 VAL A C 1
ATOM 1498 O O . VAL A 1 183 ? 23.445 22.162 11.254 1.00 31.33 183 VAL A O 1
ATOM 1502 N N . ALA A 1 184 ? 24.287 20.854 9.596 1.00 30.10 184 ALA A N 1
ATOM 1503 C CA . ALA A 1 184 ? 23.005 20.604 8.958 1.00 29.15 184 ALA A CA 1
ATOM 1504 C C . ALA A 1 184 ? 22.362 19.366 9.608 1.00 29.07 184 ALA A C 1
ATOM 1505 O O . ALA A 1 184 ? 22.939 18.268 9.576 1.00 29.71 184 ALA A O 1
ATOM 1507 N N . THR A 1 185 ? 21.177 19.545 10.178 1.00 28.48 185 THR A N 1
ATOM 1508 C CA . THR A 1 185 ? 20.514 18.482 10.965 1.00 27.74 185 THR A CA 1
ATOM 1509 C C . THR A 1 185 ? 19.285 17.803 10.304 1.00 27.75 185 THR A C 1
ATOM 1510 O O . THR A 1 185 ? 18.674 16.892 10.900 1.00 27.61 185 THR A O 1
ATOM 1514 N N . THR A 1 186 ? 18.873 18.274 9.123 1.00 27.31 186 THR A N 1
ATOM 1515 C CA . THR A 1 186 ? 17.782 17.665 8.363 1.00 26.74 186 THR A CA 1
ATOM 1516 C C . THR A 1 186 ? 18.020 17.869 6.860 1.00 28.35 186 THR A C 1
ATOM 1517 O O . THR A 1 186 ? 18.907 18.641 6.473 1.00 28.06 186 THR A O 1
ATOM 1521 N N . VAL A 1 187 ? 17.233 17.177 6.038 1.00 28.88 187 VAL A N 1
ATOM 1522 C CA . VAL A 1 187 ? 17.300 17.321 4.584 1.00 30.64 187 VAL A CA 1
ATOM 1523 C C . VAL A 1 187 ? 16.728 18.670 4.130 1.00 31.34 187 VAL A C 1
ATOM 1524 O O . VAL A 1 187 ? 15.942 19.298 4.844 1.00 30.90 187 VAL A O 1
ATOM 1528 N N . ASP A 1 188 ? 17.132 19.116 2.940 1.00 32.59 188 ASP A N 1
ATOM 1529 C CA . ASP A 1 188 ? 16.747 20.444 2.466 1.00 33.94 188 ASP A CA 1
ATOM 1530 C C . ASP A 1 188 ? 15.343 20.533 1.837 1.00 33.86 188 ASP A C 1
ATOM 1531 O O . ASP A 1 188 ? 15.201 21.020 0.712 1.00 34.05 188 ASP A O 1
ATOM 1536 N N . ASP A 1 189 ? 14.318 20.088 2.567 1.00 33.38 189 ASP A N 1
ATOM 1537 C CA . ASP A 1 189 ? 12.911 20.349 2.212 1.00 33.78 189 ASP A CA 1
ATOM 1538 C C . ASP A 1 189 ? 12.023 20.727 3.434 1.00 33.48 189 ASP A C 1
ATOM 1539 O O . ASP A 1 189 ? 12.537 20.901 4.545 1.00 33.80 189 ASP A O 1
ATOM 1544 N N . ASP A 1 190 ? 10.713 20.834 3.222 1.00 32.70 190 ASP A N 1
ATOM 1545 C CA . ASP A 1 190 ? 9.781 21.306 4.268 1.00 32.66 190 ASP A CA 1
ATOM 1546 C C . ASP A 1 190 ? 8.760 20.229 4.694 1.00 31.53 190 ASP A C 1
ATOM 1547 O O . ASP A 1 190 ? 7.651 20.535 5.130 1.00 31.17 190 ASP A O 1
ATOM 1552 N N . SER A 1 191 ? 9.137 18.957 4.557 1.00 30.71 191 SER A N 1
ATOM 1553 C CA . SER A 1 191 ? 8.300 17.856 5.048 1.00 29.58 191 SER A CA 1
ATOM 1554 C C . SER A 1 191 ? 8.095 18.050 6.565 1.00 27.81 191 SER A C 1
ATOM 1555 O O . SER A 1 191 ? 8.957 18.599 7.232 1.00 27.79 191 SER A O 1
ATOM 1558 N N . VAL A 1 192 ? 6.956 17.608 7.077 1.00 26.45 192 VAL A N 1
ATOM 1559 C CA . VAL A 1 192 ? 6.725 17.575 8.522 1.00 24.98 192 VAL A CA 1
ATOM 1560 C C . VAL A 1 192 ? 7.041 16.149 8.988 1.00 23.34 192 VAL A C 1
ATOM 1561 O O . VAL A 1 192 ? 6.439 15.196 8.521 1.00 23.33 192 VAL A O 1
ATOM 1565 N N . PHE A 1 193 ? 8.028 16.035 9.870 1.00 22.52 193 PHE A N 1
ATOM 1566 C CA . PHE A 1 193 ? 8.479 14.732 10.398 1.00 21.14 193 PHE A CA 1
ATOM 1567 C C . PHE A 1 193 ? 7.705 14.418 11.664 1.00 20.10 193 PHE A C 1
ATOM 1568 O O . PHE A 1 193 ? 7.550 15.304 12.531 1.00 19.34 193 PHE A O 1
ATOM 1576 N N . GLN A 1 194 ? 7.245 13.176 11.787 1.00 18.71 194 GLN A N 1
ATOM 1577 C CA . GLN A 1 194 ? 6.607 12.701 13.010 1.00 18.86 194 GLN A CA 1
ATOM 1578 C C . GLN A 1 194 ? 7.684 12.502 14.068 1.00 17.96 194 GLN A C 1
ATOM 1579 O O . GLN A 1 194 ? 8.847 12.292 13.741 1.00 17.44 194 GLN A O 1
ATOM 1585 N N . PHE A 1 195 ? 7.283 12.584 15.336 1.00 17.11 195 PHE A N 1
ATOM 1586 C CA . PHE A 1 195 ? 8.162 12.206 16.441 1.00 16.00 195 PHE A CA 1
ATOM 1587 C C . PHE A 1 195 ? 7.526 10.953 17.014 1.00 15.22 195 PHE A C 1
ATOM 1588 O O . PHE A 1 195 ? 6.371 10.982 17.479 1.00 15.65 195 PHE A O 1
ATOM 1596 N N . ARG A 1 196 ? 8.250 9.839 16.941 1.00 13.56 196 ARG A N 1
ATOM 1597 C CA . ARG A 1 196 ? 7.753 8.587 17.480 1.00 13.10 196 ARG A CA 1
ATOM 1598 C C . ARG A 1 196 ? 8.602 8.142 18.665 1.00 13.29 196 ARG A C 1
ATOM 1599 O O . ARG A 1 196 ? 9.853 8.286 18.648 1.00 11.81 196 ARG A O 1
ATOM 1607 N N . VAL A 1 197 ? 7.935 7.596 19.682 1.00 13.00 197 VAL A N 1
ATOM 1608 C CA . VAL A 1 197 ? 8.687 6.882 20.722 1.00 12.84 197 VAL A CA 1
ATOM 1609 C C . VAL A 1 197 ? 8.216 5.432 20.778 1.00 12.92 197 VAL A C 1
ATOM 1610 O O . VAL A 1 197 ? 7.013 5.135 20.621 1.00 12.64 197 VAL A O 1
ATOM 1614 N N . GLY A 1 198 ? 9.149 4.513 20.993 1.00 11.56 198 GLY A N 1
ATOM 1615 C CA . GLY A 1 198 ? 8.763 3.121 21.104 1.00 11.24 198 GLY A CA 1
ATOM 1616 C C . GLY A 1 198 ? 9.838 2.156 20.660 1.00 11.92 198 GLY A C 1
ATOM 1617 O O . GLY A 1 198 ? 10.840 2.555 20.048 1.00 12.62 198 GLY A O 1
ATOM 1618 N N . LEU A 1 199 ? 9.595 0.886 20.967 1.00 12.20 199 LEU A N 1
ATOM 1619 C CA . LEU A 1 199 ? 10.582 -0.167 20.688 1.00 12.98 199 LEU A CA 1
ATOM 1620 C C . LEU A 1 199 ? 10.434 -0.569 19.231 1.00 13.81 199 LEU A C 1
ATOM 1621 O O . LEU A 1 199 ? 9.374 -1.092 18.821 1.00 15.00 199 LEU A O 1
ATOM 1626 N N . TYR A 1 200 ? 11.491 -0.338 18.468 1.00 14.21 200 TYR A N 1
ATOM 1627 C CA . TYR A 1 200 ? 11.557 -0.720 17.060 1.00 14.41 200 TYR A CA 1
ATOM 1628 C C . TYR A 1 200 ? 12.768 -1.612 16.849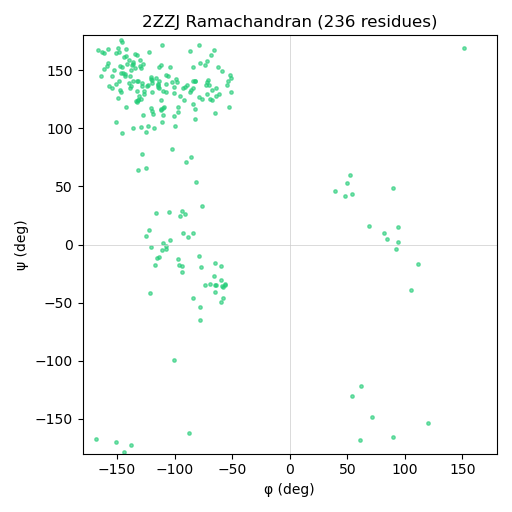 1.00 14.33 200 TYR A C 1
ATOM 1629 O O . TYR A 1 200 ? 13.919 -1.154 16.847 1.00 14.06 200 TYR A O 1
ATOM 1638 N N . ALA A 1 201 ? 12.518 -2.905 16.751 1.00 14.61 201 ALA A N 1
ATOM 1639 C CA . ALA A 1 201 ? 13.618 -3.863 16.749 1.00 15.05 201 ALA A CA 1
ATOM 1640 C C . ALA A 1 201 ? 14.103 -3.986 15.332 1.00 16.48 201 ALA A C 1
ATOM 1641 O O . ALA A 1 201 ? 13.782 -4.951 14.635 1.00 18.00 201 ALA A O 1
ATOM 1643 N N . ASN A 1 202 ? 14.834 -2.975 14.878 1.00 17.01 202 ASN A N 1
ATOM 1644 C CA . ASN A 1 202 ? 15.137 -2.857 13.450 1.00 17.95 202 ASN A CA 1
ATOM 1645 C C . ASN A 1 202 ? 16.184 -3.862 12.915 1.00 18.96 202 ASN A C 1
ATOM 1646 O O . ASN A 1 202 ? 16.101 -4.346 11.772 1.00 19.36 202 ASN A O 1
ATOM 1651 N N . SER A 1 203 ? 17.165 -4.184 13.747 1.00 18.88 203 SER A N 1
ATOM 1652 C CA . SER A 1 203 ? 18.210 -5.125 13.335 1.00 18.86 203 SER A CA 1
ATOM 1653 C C . SER A 1 203 ? 17.682 -6.535 13.101 1.00 20.19 203 SER A C 1
ATOM 1654 O O . SER A 1 203 ? 18.289 -7.292 12.308 1.00 21.20 203 SER A O 1
ATOM 1657 N N . TRP A 1 204 ? 16.585 -6.903 13.780 1.00 19.30 204 TRP A N 1
ATOM 1658 C CA . TRP A 1 204 ? 15.971 -8.208 13.580 1.00 20.45 204 TRP A CA 1
ATOM 1659 C C . TRP A 1 204 ? 15.596 -8.373 12.101 1.00 22.02 204 TRP A C 1
ATOM 1660 O O . TRP A 1 204 ? 15.890 -9.413 11.490 1.00 22.56 204 TRP A O 1
ATOM 1671 N N . HIS A 1 205 ? 14.977 -7.348 11.521 1.00 23.13 205 HIS A N 1
ATOM 1672 C CA . HIS A 1 205 ? 14.633 -7.381 10.100 1.00 24.48 205 HIS A CA 1
ATOM 1673 C C . HIS A 1 205 ? 15.856 -7.100 9.217 1.00 25.59 205 HIS A C 1
ATOM 1674 O O . HIS A 1 205 ? 16.170 -7.889 8.332 1.00 25.36 205 HIS A O 1
ATOM 1681 N N . ASP A 1 206 ? 16.548 -5.988 9.470 1.00 25.96 206 ASP A N 1
ATOM 1682 C CA . ASP A 1 206 ? 17.656 -5.566 8.631 1.00 26.51 206 ASP A CA 1
ATOM 1683 C C . ASP A 1 206 ? 18.742 -6.641 8.509 1.00 27.69 206 ASP A C 1
ATOM 1684 O O . ASP A 1 206 ? 19.361 -6.770 7.447 1.00 27.95 206 ASP A O 1
ATOM 1689 N N . ASP A 1 207 ? 18.955 -7.417 9.570 1.00 27.48 207 ASP A N 1
ATOM 1690 C CA . ASP A 1 207 ? 20.086 -8.346 9.597 1.00 29.34 207 ASP A CA 1
ATOM 1691 C C . ASP A 1 207 ? 19.707 -9.746 9.129 1.00 29.57 207 ASP A C 1
ATOM 1692 O O . ASP A 1 207 ? 20.589 -10.551 8.806 1.00 30.59 207 ASP A O 1
ATOM 1697 N N . GLY A 1 208 ? 18.413 -10.040 9.131 1.00 29.53 208 GLY A N 1
ATOM 1698 C CA . GLY A 1 208 ? 17.909 -11.349 8.751 1.00 29.89 208 GLY A CA 1
ATOM 1699 C C . GLY A 1 208 ? 17.909 -12.379 9.863 1.00 30.40 208 GLY A C 1
ATOM 1700 O O . GLY A 1 208 ? 17.589 -13.548 9.628 1.00 30.76 208 GLY A O 1
ATOM 1701 N N . HIS A 1 209 ? 18.269 -11.960 11.079 1.00 29.14 209 HIS A N 1
ATOM 1702 C CA . HIS A 1 209 ? 18.324 -12.873 12.222 1.00 28.71 209 HIS A CA 1
ATOM 1703 C C . HIS A 1 209 ? 18.423 -12.042 13.488 1.00 27.88 209 HIS A C 1
ATOM 1704 O O . HIS A 1 209 ? 18.714 -10.843 13.426 1.00 26.38 209 HIS A O 1
ATOM 1711 N N . MET A 1 210 ? 18.208 -12.718 14.617 1.00 27.35 210 MET A N 1
ATOM 1712 C CA . MET A 1 210 ? 18.356 -12.153 15.934 1.00 28.11 210 MET A CA 1
ATOM 1713 C C . MET A 1 210 ? 19.602 -12.702 16.622 1.00 26.31 210 MET A C 1
ATOM 1714 O O . MET A 1 210 ? 19.813 -13.912 16.671 1.00 26.09 210 MET A O 1
ATOM 1719 N N . THR A 1 211 ? 20.409 -11.803 17.175 1.00 24.69 211 THR A N 1
ATOM 1720 C CA . THR A 1 211 ? 21.590 -12.160 17.980 1.00 23.45 211 THR A CA 1
ATOM 1721 C C . THR A 1 211 ? 21.162 -12.369 19.430 1.00 22.80 211 THR A C 1
ATOM 1722 O O . THR A 1 211 ? 20.487 -11.513 20.019 1.00 21.93 211 THR A O 1
ATOM 1726 N N . GLY A 1 212 ? 21.581 -13.483 20.028 1.00 22.26 212 GLY A N 1
ATOM 1727 C CA . GLY A 1 212 ? 21.235 -13.770 21.414 1.00 21.76 212 GLY A CA 1
ATOM 1728 C C . GLY A 1 212 ? 19.943 -14.538 21.586 1.00 21.73 212 GLY A C 1
ATOM 1729 O O . GLY A 1 212 ? 19.426 -15.107 20.613 1.00 21.58 212 GLY A O 1
ATOM 1730 N N . THR A 1 213 ? 19.430 -14.565 22.817 1.00 20.92 213 THR A N 1
ATOM 1731 C CA . THR A 1 213 ? 18.335 -15.455 23.175 1.00 21.67 213 THR A CA 1
ATOM 1732 C C . THR A 1 213 ? 17.130 -14.742 23.778 1.00 20.90 213 THR A C 1
ATOM 1733 O O . THR A 1 213 ? 16.171 -15.385 24.203 1.00 21.28 213 THR A O 1
ATOM 1737 N N . GLN A 1 214 ? 17.131 -13.409 23.772 1.00 19.68 214 GLN A N 1
ATOM 1738 C CA . GLN A 1 214 ? 15.991 -12.696 24.341 1.00 18.45 214 GLN A CA 1
ATOM 1739 C C . GLN A 1 214 ? 15.101 -12.183 23.192 1.00 19.37 214 GLN A C 1
ATOM 1740 O O . GLN A 1 214 ? 15.202 -11.013 22.768 1.00 18.67 214 GLN A O 1
ATOM 1746 N N . GLY A 1 215 ? 14.248 -13.073 22.688 1.00 18.95 215 GLY A N 1
ATOM 1747 C CA . GLY A 1 215 ? 13.343 -12.740 21.589 1.00 18.14 215 GLY A CA 1
ATOM 1748 C C . GLY A 1 215 ? 12.125 -11.957 22.038 1.00 18.16 215 GLY A C 1
ATOM 1749 O O . GLY A 1 215 ? 11.374 -11.444 21.198 1.00 19.01 215 GLY A O 1
ATOM 1750 N N . PHE A 1 216 ? 11.926 -11.852 23.346 1.00 16.88 216 PHE A N 1
ATOM 1751 C CA . PHE A 1 216 ? 10.859 -11.033 23.895 1.00 16.63 216 PHE A CA 1
ATOM 1752 C C . PHE A 1 216 ? 11.482 -9.822 24.578 1.00 16.42 216 PHE A C 1
ATOM 1753 O O . PHE A 1 216 ? 12.114 -9.948 25.637 1.00 17.53 216 PHE A O 1
ATOM 1761 N N . ARG A 1 217 ? 11.269 -8.659 23.986 1.00 15.45 217 ARG A N 1
ATOM 1762 C CA . ARG A 1 217 ? 11.958 -7.439 24.420 1.00 14.62 217 ARG A CA 1
ATOM 1763 C C . ARG A 1 217 ? 10.952 -6.453 24.983 1.00 14.70 217 ARG A C 1
ATOM 1764 O O . ARG A 1 217 ? 9.888 -6.288 24.402 1.00 14.79 217 ARG A O 1
ATOM 1772 N N . GLN A 1 218 ? 11.292 -5.789 26.089 1.00 13.58 218 GLN A N 1
ATOM 1773 C CA . GLN A 1 218 ? 10.368 -4.846 26.755 1.00 13.24 218 GLN A CA 1
ATOM 1774 C C . GLN A 1 218 ? 11.040 -3.519 27.109 1.00 12.58 218 GLN A C 1
ATOM 1775 O O . GLN A 1 218 ? 12.131 -3.503 27.700 1.00 13.04 218 GLN A O 1
ATOM 1781 N N . VAL A 1 219 ? 10.368 -2.414 26.773 1.00 11.90 219 VAL A N 1
ATOM 1782 C CA . VAL A 1 219 ? 10.859 -1.061 27.082 1.00 11.48 219 VAL A CA 1
ATOM 1783 C C . VAL A 1 219 ? 9.637 -0.248 27.539 1.00 12.52 219 VAL A C 1
ATOM 1784 O O . VAL A 1 219 ? 8.563 -0.361 26.914 1.00 13.36 219 VAL A O 1
ATOM 1788 N N . TRP A 1 220 ? 9.778 0.509 28.625 1.00 10.89 220 TRP A N 1
ATOM 1789 C CA . TRP A 1 220 ? 8.720 1.366 29.154 1.00 11.17 220 TRP A CA 1
ATOM 1790 C C . TRP A 1 220 ? 9.032 2.826 28.803 1.00 10.96 220 TRP A C 1
ATOM 1791 O O . TRP A 1 220 ? 10.216 3.176 28.639 1.00 9.80 220 TRP A O 1
ATOM 1802 N N . TYR A 1 221 ? 7.985 3.657 28.686 1.00 10.11 221 TYR A N 1
ATOM 1803 C CA . TYR A 1 221 ? 8.133 5.074 28.387 1.00 9.69 221 TYR A CA 1
ATOM 1804 C C . TYR A 1 221 ? 7.214 5.885 29.268 1.00 11.61 221 TYR A C 1
ATOM 1805 O O . TYR A 1 221 ? 6.146 5.400 29.685 1.00 12.75 221 TYR A O 1
ATOM 1814 N N . ASP A 1 222 ? 7.577 7.133 29.480 1.00 11.68 222 ASP A N 1
ATOM 1815 C CA . ASP A 1 222 ? 6.731 8.044 30.248 1.00 12.46 222 ASP A CA 1
ATOM 1816 C C . ASP A 1 222 ? 7.164 9.481 29.998 1.00 12.65 222 ASP A C 1
ATOM 1817 O O . ASP A 1 222 ? 8.268 9.722 29.505 1.00 11.46 222 ASP A O 1
ATOM 1822 N N . GLU A 1 223 ? 6.309 10.430 30.399 1.00 11.51 223 GLU A N 1
ATOM 1823 C CA . GLU A 1 223 ? 6.677 11.804 30.514 1.00 12.12 223 GLU A CA 1
ATOM 1824 C C . GLU A 1 223 ? 7.328 12.330 29.205 1.00 12.23 223 GLU A C 1
ATOM 1825 O O . GLU A 1 223 ? 8.482 12.765 29.208 1.00 12.82 223 GLU A O 1
ATOM 1831 N N . VAL A 1 224 ? 6.578 12.267 28.105 1.00 10.66 224 VAL A N 1
ATOM 1832 C CA . VAL A 1 224 ? 7.067 12.728 26.803 1.00 11.03 224 VAL A CA 1
ATOM 1833 C C . VAL A 1 224 ? 6.551 14.135 26.561 1.00 10.48 224 VAL A C 1
ATOM 1834 O O . VAL A 1 224 ? 5.377 14.430 26.876 1.00 12.22 224 VAL A O 1
ATOM 1838 N N . ALA A 1 225 ? 7.399 15.001 26.003 1.00 9.87 225 ALA A N 1
ATOM 1839 C CA . ALA A 1 225 ? 7.027 16.404 25.782 1.00 9.89 225 ALA A CA 1
ATOM 1840 C C . ALA A 1 225 ? 7.790 16.981 24.601 1.00 11.32 225 ALA A C 1
ATOM 1841 O O . ALA A 1 225 ? 8.943 16.552 24.322 1.00 9.61 225 ALA A O 1
ATOM 1843 N N . VAL A 1 226 ? 7.140 17.956 23.932 1.00 10.95 226 VAL A N 1
ATOM 1844 C CA . VAL A 1 226 ? 7.780 18.760 22.896 1.00 12.90 226 VAL A CA 1
ATOM 1845 C C . VAL A 1 226 ? 7.498 20.204 23.283 1.00 12.79 226 VAL A C 1
ATOM 1846 O O . VAL A 1 226 ? 6.378 20.527 23.700 1.00 13.43 226 VAL A O 1
ATOM 1850 N N . GLY A 1 227 ? 8.507 21.058 23.192 1.00 13.53 227 GLY A N 1
ATOM 1851 C CA . GLY A 1 227 ? 8.342 22.448 23.605 1.00 14.25 227 GLY A CA 1
ATOM 1852 C C . GLY A 1 227 ? 9.487 23.317 23.168 1.00 14.45 227 GLY A C 1
ATOM 1853 O O . GLY A 1 227 ? 10.324 22.906 22.351 1.00 14.08 227 GLY A O 1
ATOM 1854 N N . THR A 1 228 ? 9.537 24.522 23.731 1.00 14.63 228 THR A N 1
ATOM 1855 C CA . THR A 1 228 ? 10.482 25.533 23.256 1.00 16.11 228 THR A CA 1
ATOM 1856 C C . THR A 1 228 ? 11.595 25.840 24.237 1.00 16.47 228 THR A C 1
ATOM 1857 O O . THR A 1 228 ? 12.502 26.592 23.912 1.00 17.29 228 THR A O 1
ATOM 1861 N N . THR A 1 229 ? 11.540 25.239 25.426 1.00 15.97 229 THR A N 1
ATOM 1862 C CA . THR A 1 229 ? 12.621 25.387 26.423 1.00 16.18 229 THR A CA 1
ATOM 1863 C C . THR A 1 229 ? 13.000 24.015 26.980 1.00 16.20 229 THR A C 1
ATOM 1864 O O . THR A 1 229 ? 12.230 23.056 26.839 1.00 15.55 229 THR A O 1
ATOM 1868 N N . PHE A 1 230 ? 14.166 23.931 27.622 1.00 15.49 230 PHE A N 1
ATOM 1869 C CA . PHE A 1 230 ? 14.564 22.709 28.327 1.00 14.47 230 PHE A CA 1
ATOM 1870 C C . PHE A 1 230 ? 13.554 22.345 29.423 1.00 14.22 230 PHE A C 1
ATOM 1871 O O . PHE A 1 230 ? 13.112 21.173 29.529 1.00 12.36 230 PHE A O 1
ATOM 1879 N N . ALA A 1 231 ? 13.196 23.323 30.273 1.00 13.12 231 ALA A N 1
ATOM 1880 C CA . ALA A 1 231 ? 12.268 23.034 31.379 1.00 14.23 231 ALA A CA 1
ATOM 1881 C C . ALA A 1 231 ? 10.907 22.523 30.868 1.00 14.33 231 ALA A C 1
ATOM 1882 O O . ALA A 1 231 ? 10.238 21.766 31.574 1.00 14.33 231 ALA A O 1
ATOM 1884 N N . ASP A 1 232 ? 10.486 22.969 29.682 1.00 13.40 232 ASP A N 1
ATOM 1885 C CA . ASP A 1 232 ? 9.214 22.475 29.126 1.00 14.59 232 ASP A CA 1
ATOM 1886 C C . ASP A 1 232 ? 9.213 20.952 28.976 1.00 13.85 232 ASP A C 1
ATOM 1887 O O . ASP A 1 232 ? 8.187 20.299 29.189 1.00 14.31 232 ASP A O 1
ATOM 1892 N N . VAL A 1 233 ? 10.365 20.391 28.618 1.00 14.31 233 VAL A N 1
ATOM 1893 C CA . VAL A 1 233 ? 10.424 18.958 28.252 1.00 12.39 233 VAL A CA 1
ATOM 1894 C C . VAL A 1 233 ? 11.208 18.054 29.180 1.00 12.99 233 VAL A C 1
ATOM 1895 O O . VAL A 1 233 ? 11.185 16.845 29.019 1.00 11.13 233 VAL A O 1
ATOM 1899 N N . ASP A 1 234 ? 11.956 18.642 30.115 1.00 12.62 234 ASP A N 1
ATOM 1900 C CA . ASP A 1 234 ? 12.798 17.857 31.025 1.00 13.54 234 ASP A CA 1
ATOM 1901 C C . ASP A 1 234 ? 11.945 16.963 31.929 1.00 13.43 234 ASP A C 1
ATOM 1902 O O . ASP A 1 234 ? 11.171 17.453 32.765 1.00 14.75 234 ASP A O 1
ATOM 1907 N N . PRO A 1 235 ? 12.039 15.633 31.763 1.00 13.09 235 PRO A N 1
ATOM 1908 C CA . PRO A 1 235 ? 11.185 14.801 32.642 1.00 13.59 235 PRO A CA 1
ATOM 1909 C C . PRO A 1 235 ? 11.443 14.969 34.136 1.00 15.54 235 PRO A C 1
ATOM 1910 O O . PRO A 1 235 ? 10.592 14.588 34.952 1.00 15.52 235 PRO A O 1
ATOM 1914 N N . ASP A 1 236 ? 12.604 15.510 34.479 1.00 17.14 236 ASP A N 1
ATOM 1915 C CA . ASP A 1 236 ? 13.074 15.626 35.869 1.00 19.55 236 ASP A CA 1
ATOM 1916 C C . ASP A 1 236 ? 12.633 16.899 36.589 1.00 21.46 236 ASP A C 1
ATOM 1917 O O . ASP A 1 236 ? 13.068 17.181 37.722 1.00 22.35 236 ASP A O 1
ATOM 1922 N N . GLN A 1 237 ? 11.783 17.680 35.947 1.00 21.31 237 GLN A N 1
ATOM 1923 C CA . GLN A 1 237 ? 11.208 18.820 36.664 1.00 23.50 237 GLN A CA 1
ATOM 1924 C C . GLN A 1 237 ? 9.792 19.026 36.173 1.00 25.11 237 GLN A C 1
ATOM 1925 O O . GLN A 1 237 ? 9.347 18.356 35.241 1.00 25.25 237 GLN A O 1
ATOM 1931 N N . ALA A 1 238 ? 9.072 19.954 36.799 1.00 27.78 238 ALA A N 1
ATOM 1932 C CA . ALA A 1 238 ? 7.688 20.210 36.401 1.00 30.04 238 ALA A CA 1
ATOM 1933 C C . ALA A 1 238 ? 7.629 20.833 34.986 1.00 31.70 238 ALA A C 1
ATOM 1934 O O . ALA A 1 238 ? 6.788 20.449 34.143 1.00 3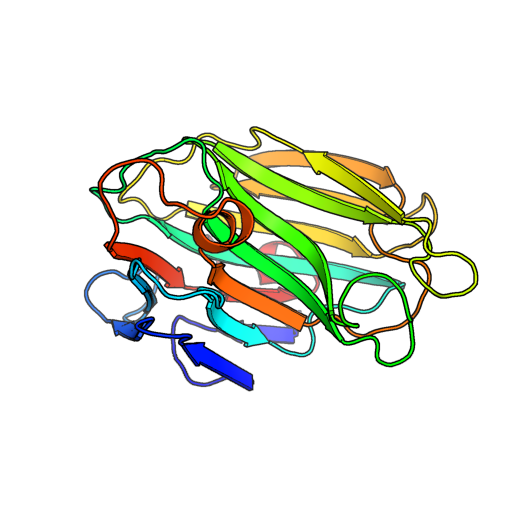2.34 238 ALA A O 1
#

Solvent-accessible surface area: 9796 Å² total; per-residue (Å²): 116,110,84,20,86,6,60,1,62,71,132,48,20,84,123,39,42,116,52,68,107,8,61,11,40,78,24,91,130,30,36,53,77,64,114,8,0,1,53,0,3,0,34,46,23,114,76,82,122,25,108,3,19,0,0,0,2,20,63,199,2,4,74,78,65,61,60,27,16,0,0,0,0,0,37,0,7,138,101,13,54,74,33,77,11,15,2,0,0,0,2,1,14,1,68,6,102,65,1,43,2,64,91,86,37,99,1,36,0,0,16,3,25,2,49,69,59,31,1,30,0,28,5,0,26,33,54,28,70,101,135,85,48,41,81,86,71,30,60,80,64,87,17,14,88,2,58,31,26,40,42,8,52,0,4,0,21,0,63,0,10,31,82,111,66,0,45,0,23,1,34,15,48,57,54,92,50,35,81,25,102,109,30,16,0,1,0,60,25,88,24,77,2,30,0,10,0,0,0,20,0,20,12,4,55,94,70,62,98,45,43,32,120,29,17,105,0,37,0,18,0,1,14,2,4,0,0,66,64,57,46,32,3,18,1,70,75,127

Secondary structure (DSSP, 8-state):
-EEEEESS-STT-SEEEE-TT-EEEEESSS-SSTT-EEEEEEE--TT--S--EEEEEEEEEEETTEEEEEEEEEEE-TT----SSEEEEEEEEEE-TT---SSSSEEEEEEEEEETTEEEEEEEEE--BTTB--EEEEEEEEEEE--TTS-EEEEEEEEE-SSTTEEEEEEETTEEEEEEEEE--SBSS-PEEEEEEEEE-HHHHHHSS--SS--EEEEEEEEEEEESSHHHH-TT--

Organism: Hypocrea jecorina (NCBI:txid51453)

Radius of gyration: 16.96 Å; Cα contacts (8 Å, |Δi|>4): 686; chains: 1; bounding box: 33×44×48 Å

Nearest PDB structures (foldseek):
  2zzj-assembly1_A  TM=1.004E+00  e=2.838E-51  Trichoderma reesei
  6kzk-assembly3_C  TM=5.856E-01  e=5.990E-08  Chitinophaga sp. MD30
  6kcw-assembly1_A  TM=5.647E-01  e=3.183E-08  Chitinophaga sp. MD30
  6kcv-assembly3_C  TM=5.402E-01  e=1.467E-07  Chitinophaga sp. MD30
  3nru-assembly12_L  TM=4.006E-01  e=2.182E-02  Homo sapiens

CATH classification: 2.60.120.200

Foldseek 3Di:
DFPAKFFADLPPFPDWDQPDPKDWDWDQPQHDDDRIWIKIKWFQDAPDQDWTWGKTWAQQDDWAPAKKKKKKKKAWAQPDDFAQAKWWFKWWWFQDQQQPAPDHRIDIAWTWIAGRQAIKIWGKEEACGPPDRDIDIGIDIRLDGHHHPDMKMKMWIWNAHNFLAIKIWMAIRHHTRDIDGSHHGHYPDTTRIMIMGGTIRGCCNVVVHDDDDCRMTMMMMGTITMGDDCQRRTSPHD

B-factor: mean 24.04, std 9.83, range [7.82, 56.21]